Protein AF-A0A9W6SQE1-F1 (afdb_monomer)

Mean predicted aligned error: 13.71 Å

Radius of gyration: 33.37 Å; Cα contacts (8 Å, |Δi|>4): 246; chains: 1; bounding box: 66×47×124 Å

pLDDT: mean 80.68, std 23.48, range [29.72, 98.38]

Organism: NCBI:txid1785913

Structure (mmCIF, N/CA/C/O backbone):
data_AF-A0A9W6SQE1-F1
#
_entry.id   AF-A0A9W6SQE1-F1
#
loop_
_atom_site.group_PDB
_atom_site.id
_atom_site.type_symbol
_atom_site.label_atom_id
_atom_site.label_alt_id
_atom_site.label_comp_id
_atom_site.label_asym_id
_atom_site.label_entity_id
_atom_site.label_seq_id
_atom_site.pdbx_PDB_ins_code
_atom_site.Cartn_x
_atom_site.Car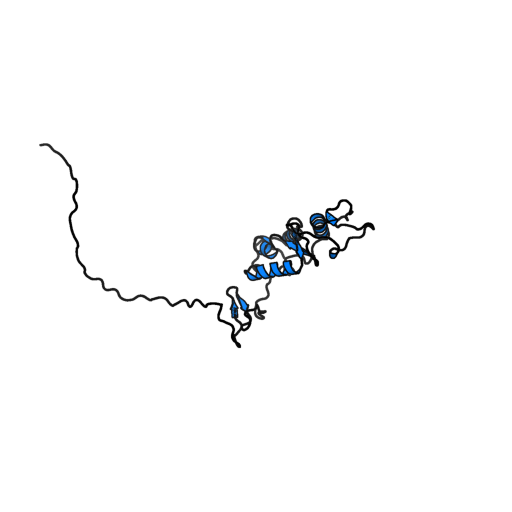tn_y
_atom_site.Cartn_z
_atom_site.occupancy
_atom_site.B_iso_or_equiv
_atom_site.auth_seq_id
_atom_site.auth_comp_id
_atom_site.auth_asym_id
_atom_site.auth_atom_id
_atom_site.pdbx_PDB_model_num
ATOM 1 N N . MET A 1 1 ? 32.848 -4.356 97.215 1.00 37.38 1 MET A N 1
ATOM 2 C CA . MET A 1 1 ? 33.484 -3.671 96.067 1.00 37.38 1 MET A CA 1
ATOM 3 C C . MET A 1 1 ? 33.827 -4.704 94.996 1.00 37.38 1 MET A C 1
ATOM 5 O O . MET A 1 1 ? 34.214 -5.796 95.372 1.00 37.38 1 MET A O 1
ATOM 9 N N . ALA A 1 2 ? 33.665 -4.319 93.720 1.00 40.84 2 ALA A N 1
ATOM 10 C CA . ALA A 1 2 ? 34.061 -4.984 92.458 1.00 40.84 2 ALA A CA 1
ATOM 11 C C . ALA A 1 2 ? 33.443 -6.375 92.143 1.00 40.84 2 ALA A C 1
ATOM 13 O O . ALA A 1 2 ? 33.730 -7.353 92.812 1.00 40.84 2 ALA A O 1
ATOM 14 N N . ARG A 1 3 ? 32.441 -6.488 91.247 1.00 36.75 3 ARG A N 1
ATOM 15 C CA . ARG A 1 3 ? 32.433 -6.408 89.753 1.00 36.75 3 ARG A CA 1
ATOM 16 C C . ARG A 1 3 ? 32.919 -7.715 89.083 1.00 36.75 3 ARG A C 1
ATOM 18 O O . ARG A 1 3 ? 34.079 -8.054 89.219 1.00 36.75 3 ARG A O 1
ATOM 25 N N . VAL A 1 4 ? 32.045 -8.443 88.353 1.00 37.16 4 VAL A N 1
ATOM 26 C CA . VAL A 1 4 ? 31.878 -8.442 86.856 1.00 37.16 4 VAL A CA 1
ATOM 27 C C . VAL A 1 4 ? 32.453 -9.763 86.291 1.00 37.16 4 VAL A C 1
ATOM 29 O O . VAL A 1 4 ? 33.463 -10.201 86.803 1.00 37.16 4 VAL A O 1
ATOM 32 N N . ARG A 1 5 ? 31.960 -10.480 85.265 1.00 39.72 5 ARG A N 1
ATOM 33 C CA . ARG A 1 5 ? 30.796 -10.466 84.349 1.00 39.72 5 ARG A CA 1
ATOM 34 C C . ARG A 1 5 ? 30.762 -11.829 83.607 1.00 39.72 5 ARG A C 1
ATOM 36 O O . ARG A 1 5 ? 31.813 -12.385 83.336 1.00 39.72 5 ARG A O 1
ATOM 43 N N . LYS A 1 6 ? 29.554 -12.197 83.149 1.00 37.91 6 LYS A N 1
ATOM 44 C CA . LYS A 1 6 ? 29.149 -12.813 81.854 1.00 37.91 6 LYS A CA 1
ATOM 45 C C . LYS A 1 6 ? 29.831 -14.082 81.304 1.00 37.91 6 LYS A C 1
ATOM 47 O O . LYS A 1 6 ? 31.002 -14.079 80.958 1.00 37.91 6 LYS A O 1
ATOM 52 N N . GLY A 1 7 ? 28.965 -15.025 80.914 1.00 34.41 7 GLY A N 1
ATOM 53 C CA . GLY A 1 7 ? 29.178 -15.936 79.784 1.00 34.41 7 GLY A CA 1
ATOM 54 C C . GLY A 1 7 ? 28.070 -16.988 79.652 1.00 34.41 7 GLY A C 1
ATOM 55 O O . GLY A 1 7 ? 28.159 -18.044 80.258 1.00 34.41 7 GLY A O 1
ATOM 56 N N . THR A 1 8 ? 27.018 -16.707 78.879 1.00 34.22 8 THR A N 1
ATOM 57 C CA . THR A 1 8 ? 25.938 -17.647 78.520 1.00 34.22 8 THR A CA 1
ATOM 58 C C . THR A 1 8 ? 26.263 -18.406 77.229 1.00 34.22 8 THR A C 1
ATOM 60 O O . THR A 1 8 ? 26.638 -17.784 76.237 1.00 34.22 8 THR A O 1
ATOM 63 N N . LYS A 1 9 ? 26.012 -19.724 77.189 1.00 36.50 9 LYS A N 1
ATOM 64 C CA . LYS A 1 9 ? 25.685 -20.476 75.962 1.00 36.50 9 LYS A CA 1
ATOM 65 C C . LYS A 1 9 ? 24.722 -21.630 76.259 1.00 36.50 9 LYS A C 1
ATOM 67 O O . LYS A 1 9 ? 24.688 -22.175 77.353 1.00 36.50 9 LYS A O 1
ATOM 72 N N . ALA A 1 10 ? 23.905 -21.896 75.247 1.00 34.19 10 ALA A N 1
ATOM 73 C CA . ALA A 1 10 ? 22.653 -22.636 75.247 1.00 34.19 10 ALA A CA 1
ATOM 74 C C . ALA A 1 10 ? 22.790 -24.165 75.294 1.00 34.19 10 ALA A C 1
ATOM 76 O O . ALA A 1 10 ? 23.732 -24.719 74.738 1.00 34.19 10 ALA A O 1
ATOM 77 N N . ALA A 1 11 ? 21.731 -24.831 75.761 1.00 35.75 11 ALA A N 1
ATOM 78 C CA . ALA A 1 11 ? 21.223 -26.049 75.135 1.00 35.75 11 ALA A CA 1
ATOM 79 C C . ALA A 1 11 ? 19.708 -26.167 75.367 1.00 35.75 11 ALA A C 1
ATOM 81 O O . ALA A 1 11 ? 19.171 -25.716 76.374 1.00 35.75 11 ALA A O 1
ATOM 82 N N . LYS A 1 12 ? 19.036 -26.688 74.343 1.00 33.59 12 LYS A N 1
ATOM 83 C CA . LYS A 1 12 ? 17.610 -26.572 74.030 1.00 33.59 12 LYS A CA 1
ATOM 84 C C . LYS A 1 12 ? 16.724 -27.337 75.014 1.00 33.59 12 LYS A C 1
ATOM 86 O O . LYS A 1 12 ? 16.924 -28.528 75.227 1.00 33.59 12 LYS A O 1
ATOM 91 N N . GLY A 1 13 ? 15.701 -26.656 75.523 1.00 30.45 13 GLY A N 1
ATOM 92 C CA . GLY A 1 13 ? 14.642 -27.232 76.338 1.00 30.45 13 GLY A CA 1
ATOM 93 C C . GLY A 1 13 ? 13.279 -27.117 75.657 1.00 30.45 13 GLY A C 1
ATOM 94 O O . GLY A 1 13 ? 12.882 -26.026 75.271 1.00 30.45 13 GLY A O 1
ATOM 95 N N . VAL A 1 14 ? 12.627 -28.277 75.553 1.00 32.69 14 VAL A N 1
ATOM 96 C CA . VAL A 1 14 ? 11.226 -28.579 75.899 1.00 32.69 14 VAL A CA 1
ATOM 97 C C . VAL A 1 14 ? 10.087 -27.801 75.209 1.00 32.69 14 VAL A C 1
ATOM 99 O O . VAL A 1 14 ? 10.093 -26.587 75.058 1.00 32.69 14 VAL A O 1
ATOM 102 N N . VAL A 1 15 ? 9.027 -28.567 74.936 1.00 38.00 15 VAL A N 1
ATOM 103 C CA . VAL A 1 15 ? 7.603 -28.280 75.206 1.00 38.00 15 VAL A CA 1
ATOM 104 C C . VAL A 1 15 ? 6.737 -28.478 73.958 1.00 38.00 15 VAL A C 1
ATOM 106 O O . VAL A 1 15 ? 6.457 -27.556 73.199 1.00 38.00 15 VAL A O 1
ATOM 109 N N . ALA A 1 16 ? 6.213 -29.699 73.819 1.00 34.91 16 ALA A N 1
ATOM 110 C CA . ALA A 1 16 ? 4.909 -29.906 73.209 1.00 34.91 16 ALA A CA 1
ATOM 111 C C . ALA A 1 16 ? 3.848 -29.405 74.204 1.00 34.91 16 ALA A C 1
ATOM 113 O O . ALA A 1 16 ? 3.750 -29.917 75.321 1.00 34.91 16 ALA A O 1
ATOM 114 N N . LYS A 1 17 ? 3.075 -28.385 73.822 1.00 34.94 17 LYS A N 1
ATOM 115 C CA . LYS A 1 17 ? 1.904 -27.923 74.574 1.00 34.94 17 LYS A CA 1
ATOM 116 C C . LYS A 1 17 ? 0.696 -27.796 73.649 1.00 34.94 17 LYS A C 1
ATOM 118 O O . LYS A 1 17 ? 0.708 -27.022 72.703 1.00 34.94 17 LYS A O 1
ATOM 123 N N . VAL A 1 18 ? -0.344 -28.517 74.063 1.00 35.66 18 VAL A N 1
ATOM 124 C CA . VAL A 1 18 ? -1.716 -28.027 74.260 1.00 35.66 18 VAL A CA 1
ATOM 125 C C . VAL A 1 18 ? -2.499 -27.653 73.003 1.00 35.66 18 VAL A C 1
ATOM 127 O O . VAL A 1 18 ? -2.405 -26.562 72.455 1.00 35.66 18 VAL A O 1
ATOM 130 N N . ALA A 1 19 ? -3.413 -28.559 72.661 1.00 34.94 19 ALA A N 1
ATOM 131 C CA . ALA A 1 19 ? -4.655 -28.235 71.985 1.00 34.94 19 ALA A CA 1
ATOM 132 C C . ALA A 1 19 ? -5.621 -27.534 72.958 1.00 34.94 19 ALA A C 1
ATOM 134 O O . ALA A 1 19 ? -5.912 -28.083 74.023 1.00 34.94 19 ALA A O 1
ATOM 135 N N . LYS A 1 20 ? -6.174 -26.378 72.563 1.00 32.34 20 LYS A N 1
ATOM 136 C CA . LYS A 1 20 ? -7.605 -26.069 72.743 1.00 32.34 20 LYS A CA 1
ATOM 137 C C . LYS A 1 20 ? -8.055 -24.791 72.023 1.00 32.34 20 LYS A C 1
ATOM 139 O O . LYS A 1 20 ? -7.472 -23.728 72.184 1.00 32.34 20 LYS A O 1
ATOM 144 N N . SER A 1 21 ? -9.218 -24.951 71.391 1.00 30.75 21 SER A N 1
ATOM 145 C CA . SER A 1 21 ? -10.301 -23.984 71.159 1.00 30.75 21 SER A CA 1
ATOM 146 C C . SER A 1 21 ? -10.132 -22.879 70.113 1.00 30.75 21 SER A C 1
ATOM 148 O O . SER A 1 21 ? -9.169 -22.126 70.109 1.00 30.75 21 SER A O 1
ATOM 150 N N . GLY A 1 22 ? -11.169 -22.749 69.282 1.00 30.61 22 GLY A N 1
ATOM 151 C CA . GLY A 1 22 ? -11.401 -21.607 68.405 1.00 30.61 22 GLY A CA 1
ATOM 152 C C . GLY A 1 22 ? -12.617 -21.838 67.512 1.00 30.61 22 GLY A C 1
ATOM 153 O O . GLY A 1 22 ? -12.488 -22.378 66.420 1.00 30.61 22 GLY A O 1
ATOM 154 N N . MET A 1 23 ? -13.801 -21.471 68.007 1.00 37.69 23 MET A N 1
ATOM 155 C CA . MET A 1 23 ? -15.052 -21.379 67.243 1.00 37.69 23 MET A CA 1
ATOM 156 C C . MET A 1 23 ? -14.876 -20.468 66.015 1.00 37.69 23 MET A C 1
ATOM 158 O O . MET A 1 23 ? -14.256 -19.413 66.118 1.00 37.69 23 MET A O 1
ATOM 162 N N . GLY A 1 24 ? -15.480 -20.830 64.879 1.00 30.30 24 GLY A N 1
ATOM 163 C CA . GLY A 1 24 ? -15.550 -19.975 63.691 1.00 30.30 24 GLY A CA 1
ATOM 164 C C . GLY A 1 24 ? -16.659 -20.413 62.731 1.00 30.30 24 GLY A C 1
ATOM 165 O O . GLY A 1 24 ? -16.571 -21.471 62.116 1.00 30.30 24 GLY A O 1
ATOM 166 N N . ASN A 1 25 ? -17.707 -19.593 62.635 1.00 29.72 25 ASN A N 1
ATOM 167 C CA . ASN A 1 25 ? -18.826 -19.697 61.689 1.00 29.72 25 ASN A CA 1
ATOM 168 C C . ASN A 1 25 ? -18.457 -18.988 60.342 1.00 29.72 25 ASN A C 1
ATOM 170 O O . ASN A 1 25 ? -17.319 -18.547 60.186 1.00 29.72 25 ASN A O 1
ATOM 174 N N . PRO A 1 26 ? -19.341 -18.873 59.331 1.00 46.44 26 PRO A N 1
ATOM 175 C CA . PRO A 1 26 ? -19.255 -19.540 58.031 1.00 46.44 26 PRO A CA 1
ATOM 176 C C . PRO A 1 26 ? -18.828 -18.614 56.866 1.00 46.44 26 PRO A C 1
ATOM 178 O O . PRO A 1 26 ? -19.224 -17.452 56.800 1.00 46.44 26 PRO A O 1
ATOM 181 N N . ALA A 1 27 ? -18.106 -19.133 55.862 1.00 33.78 27 ALA A N 1
ATOM 182 C CA . ALA A 1 27 ? -17.797 -18.373 54.642 1.00 33.78 27 ALA A CA 1
ATOM 183 C C . ALA A 1 27 ? -17.882 -19.210 53.349 1.00 33.78 27 ALA A C 1
ATOM 185 O O . ALA A 1 27 ? -17.039 -20.055 53.055 1.00 33.78 27 ALA A O 1
ATOM 186 N N . LYS A 1 28 ? -18.935 -18.916 52.573 1.00 40.91 28 LYS A N 1
ATOM 187 C CA . LYS A 1 28 ? -19.033 -18.877 51.099 1.00 40.91 28 LYS A CA 1
ATOM 188 C C . LYS A 1 28 ? -17.951 -19.641 50.308 1.00 40.91 28 LYS A C 1
ATOM 190 O O . LYS A 1 28 ? -16.913 -19.078 49.965 1.00 40.91 28 LYS A O 1
ATOM 195 N N . LYS A 1 29 ? -18.263 -20.856 49.835 1.00 38.53 29 LYS A N 1
ATOM 196 C CA . LYS A 1 29 ? -17.560 -21.460 48.685 1.00 38.53 29 LYS A CA 1
ATOM 197 C C . LYS A 1 29 ? -18.270 -21.126 47.371 1.00 38.53 29 LYS A C 1
ATOM 199 O O . LYS A 1 29 ? -19.186 -21.811 46.938 1.00 38.53 29 LYS A O 1
ATOM 204 N N . VAL A 1 30 ? -17.817 -20.011 46.798 1.00 37.94 30 VAL A N 1
ATOM 205 C CA . VAL A 1 30 ? -17.419 -19.811 45.393 1.00 37.94 30 VAL A CA 1
ATOM 206 C C . VAL A 1 30 ? -18.175 -20.646 44.350 1.00 37.94 30 VAL A C 1
ATOM 208 O O . VAL A 1 30 ? -17.946 -21.845 44.192 1.00 37.94 30 VAL A O 1
ATOM 211 N N . GLY A 1 31 ? -19.010 -19.958 43.567 1.00 36.03 31 GLY A N 1
ATOM 212 C CA . GLY A 1 31 ? -19.676 -20.505 42.391 1.00 36.03 31 GLY A CA 1
ATOM 213 C C . GLY A 1 31 ? -18.690 -21.156 41.419 1.00 36.03 31 GLY A C 1
ATOM 214 O O . GLY A 1 31 ? -17.698 -20.553 41.001 1.00 36.03 31 GLY A O 1
ATOM 215 N N . LYS A 1 32 ? -18.988 -22.401 41.036 1.00 34.81 32 LYS A N 1
ATOM 216 C CA . LYS A 1 32 ? -18.325 -23.095 39.931 1.00 34.81 32 LYS A CA 1
ATOM 217 C C . LYS A 1 32 ? -18.478 -22.245 38.666 1.00 34.81 32 LYS A C 1
ATOM 219 O O . LYS A 1 32 ? -19.555 -22.195 38.078 1.00 34.81 32 LYS A O 1
ATOM 224 N N . ARG A 1 33 ? -17.396 -21.607 38.206 1.00 40.12 33 ARG A N 1
ATOM 225 C CA . ARG A 1 33 ? -17.304 -21.145 36.815 1.00 40.12 33 ARG A CA 1
ATOM 226 C C . ARG A 1 33 ? -17.369 -22.380 35.925 1.00 40.12 33 ARG A C 1
ATOM 228 O O . ARG A 1 33 ? -16.394 -23.120 35.811 1.00 40.12 33 ARG A O 1
ATOM 235 N N . VAL A 1 34 ? -18.524 -22.602 35.308 1.00 39.47 34 VAL A N 1
ATOM 236 C CA . VAL A 1 34 ? -18.678 -23.559 34.216 1.00 39.47 34 VAL A CA 1
ATOM 237 C C . VAL A 1 34 ? -17.764 -23.087 33.086 1.00 39.47 34 VAL A C 1
ATOM 239 O O . VAL A 1 34 ? -18.046 -22.103 32.407 1.00 39.47 34 VAL A O 1
ATOM 242 N N . ARG A 1 35 ? -16.621 -23.758 32.906 1.00 39.19 35 ARG A N 1
ATOM 243 C CA . ARG A 1 35 ? -15.821 -23.624 31.686 1.00 39.19 35 ARG A CA 1
ATOM 244 C C . ARG A 1 35 ? -16.622 -24.276 30.564 1.00 39.19 35 ARG A C 1
ATOM 246 O O . ARG A 1 35 ? -16.610 -25.495 30.422 1.00 39.19 35 ARG A O 1
ATOM 253 N N . LEU A 1 36 ? -17.351 -23.464 29.801 1.00 41.44 36 LEU A N 1
ATOM 254 C CA . LEU A 1 36 ? -17.999 -23.918 28.576 1.00 41.44 36 LEU A CA 1
ATOM 255 C C . LEU A 1 36 ? -16.910 -24.374 27.604 1.00 41.44 36 LEU A C 1
ATOM 257 O O . LEU A 1 36 ? -16.056 -23.596 27.18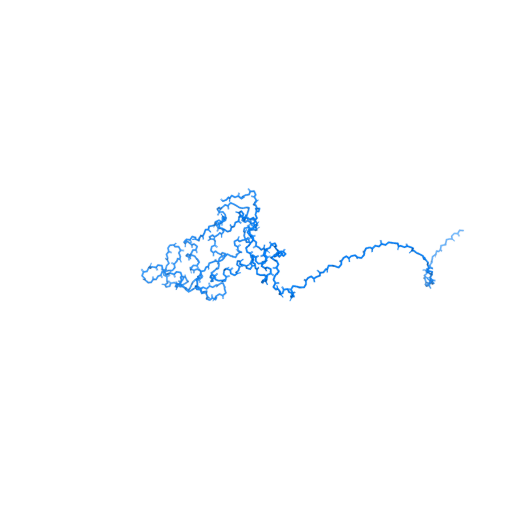6 1.00 41.44 36 LEU A O 1
ATOM 261 N N . ASN A 1 37 ? -16.921 -25.668 27.308 1.00 37.25 37 ASN A N 1
ATOM 262 C CA 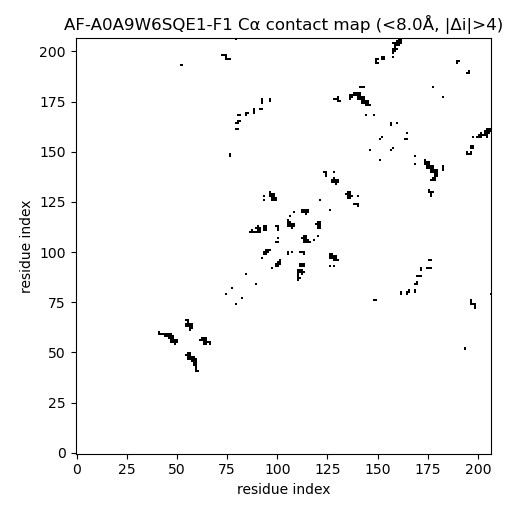. ASN A 1 37 ? -15.977 -26.317 26.418 1.00 37.25 37 ASN A CA 1
ATOM 263 C C . ASN A 1 37 ? -16.480 -26.113 24.970 1.00 37.25 37 ASN A C 1
ATOM 265 O O . ASN A 1 37 ? -17.525 -26.668 24.622 1.00 37.25 37 ASN A O 1
ATOM 269 N N . PRO A 1 38 ? -15.800 -25.341 24.102 1.00 45.97 38 PRO A N 1
ATOM 270 C CA . PRO A 1 38 ? -16.353 -24.923 22.806 1.00 45.97 38 PRO A CA 1
ATOM 271 C C . PRO A 1 38 ? -16.439 -26.039 21.746 1.00 45.97 38 PRO A C 1
ATOM 273 O O . PRO A 1 38 ? -16.862 -25.782 20.624 1.00 45.97 38 PRO A O 1
ATOM 276 N N . LYS A 1 39 ? -16.063 -27.285 22.069 1.00 42.41 39 LYS A N 1
ATOM 277 C CA . LYS A 1 39 ? -16.016 -28.408 21.112 1.00 42.41 39 LYS A CA 1
ATOM 278 C C . LYS A 1 39 ? -17.275 -29.291 21.049 1.00 42.41 39 LYS A C 1
ATOM 280 O O . LYS A 1 39 ? -17.286 -30.238 20.275 1.00 42.41 39 LYS A O 1
ATOM 285 N N . LYS A 1 40 ? -18.341 -29.011 21.811 1.00 41.00 40 LYS A N 1
ATOM 286 C CA . LYS A 1 40 ? -19.588 -29.814 21.798 1.00 41.00 40 LYS A CA 1
ATOM 287 C C . LYS A 1 40 ? -20.842 -28.970 21.561 1.00 41.00 40 LYS A C 1
ATOM 289 O O . LYS A 1 40 ? -21.773 -28.996 22.360 1.00 41.00 40 LYS A O 1
ATOM 294 N N . MET A 1 41 ? -20.871 -28.178 20.489 1.00 44.91 41 MET A N 1
ATOM 295 C CA . MET A 1 41 ? -22.027 -27.318 20.212 1.00 44.91 41 MET A CA 1
ATOM 296 C C . MET A 1 41 ? -22.641 -27.413 18.806 1.00 44.91 41 MET A C 1
ATOM 298 O O . MET A 1 41 ? -23.370 -26.501 18.439 1.00 44.91 41 MET A O 1
ATOM 302 N N . SER A 1 42 ? -22.508 -28.522 18.079 1.00 40.88 42 SER A N 1
ATOM 303 C CA . SER A 1 42 ? -23.318 -28.769 16.872 1.00 40.88 42 SER A CA 1
ATOM 304 C C . SER A 1 42 ? -24.651 -29.449 17.223 1.00 40.88 42 SER A C 1
ATOM 306 O O . SER A 1 42 ? -24.657 -30.590 17.678 1.00 40.88 42 SER A O 1
ATOM 308 N N . GLY A 1 43 ? -25.767 -28.743 17.028 1.00 45.41 43 GLY A N 1
ATOM 309 C CA . GLY A 1 43 ? -27.135 -29.270 17.105 1.00 45.41 43 GLY A CA 1
ATOM 310 C C . GLY A 1 43 ? -28.112 -28.288 16.435 1.00 45.41 43 GLY A C 1
ATOM 311 O O . GLY A 1 43 ? -27.863 -27.081 16.513 1.00 45.41 43 GLY A O 1
ATOM 312 N N . PRO A 1 44 ? -29.169 -28.761 15.748 1.00 47.12 44 PRO A N 1
ATOM 313 C CA . PRO A 1 44 ? -30.123 -27.894 15.055 1.00 47.12 44 PRO A CA 1
ATOM 314 C C . PRO A 1 44 ? -30.893 -27.001 16.046 1.00 47.12 44 PRO A C 1
ATOM 316 O O . PRO A 1 44 ? -31.265 -27.450 17.126 1.00 47.12 44 PRO A O 1
ATOM 319 N N . GLY A 1 45 ? -31.115 -25.730 15.682 1.00 62.72 45 GLY A N 1
ATOM 320 C CA . GLY A 1 45 ? -31.983 -24.804 16.434 1.00 62.72 45 GLY A CA 1
ATOM 321 C C . GLY A 1 45 ? -31.310 -23.865 17.446 1.00 62.72 45 GLY A C 1
ATOM 322 O O . GLY A 1 45 ? -31.993 -23.294 18.291 1.00 62.72 45 GLY A O 1
ATOM 323 N N . LYS A 1 46 ? -29.987 -23.672 17.398 1.00 71.69 46 LYS A N 1
ATOM 324 C CA . LYS A 1 46 ? -29.321 -22.719 18.301 1.00 71.69 46 LYS A CA 1
ATOM 325 C C . LYS A 1 46 ? -29.536 -21.266 17.865 1.00 71.69 46 LYS A C 1
ATOM 327 O O . LYS A 1 46 ? -29.356 -20.982 16.681 1.00 71.69 46 LYS A O 1
ATOM 332 N N . PRO A 1 47 ? -29.876 -20.356 18.798 1.00 84.44 47 PRO A N 1
ATOM 333 C CA . PRO A 1 47 ? -29.993 -18.938 18.494 1.00 84.44 47 PRO A CA 1
ATOM 334 C C . PRO A 1 47 ? -28.618 -18.340 18.199 1.00 84.44 47 PRO A C 1
ATOM 336 O O . PRO A 1 47 ? -27.593 -18.803 18.713 1.00 84.44 47 PRO A O 1
ATOM 339 N N . ASP A 1 48 ? -28.610 -17.290 17.385 1.00 87.69 48 ASP A N 1
ATOM 340 C CA . ASP A 1 48 ? -27.412 -16.492 17.161 1.00 87.69 48 ASP A CA 1
ATOM 341 C C . ASP A 1 48 ? -26.883 -15.938 18.490 1.00 87.69 48 ASP A C 1
ATOM 343 O O . ASP A 1 48 ? -27.645 -15.603 19.399 1.00 87.69 48 ASP A O 1
ATOM 347 N N . PHE A 1 49 ? -25.563 -15.823 18.615 1.00 85.38 49 PHE A N 1
ATOM 348 C CA . PHE A 1 49 ? -24.926 -15.363 19.849 1.00 85.38 49 PHE A CA 1
ATOM 349 C C . PHE A 1 49 ? -23.798 -14.376 19.564 1.00 85.38 49 PHE A C 1
ATOM 351 O O . PHE A 1 49 ? -23.176 -14.415 18.505 1.00 85.38 49 PHE A O 1
ATOM 358 N N . LYS A 1 50 ? -23.495 -13.486 20.515 1.00 84.94 50 LYS A N 1
ATOM 359 C CA . LYS A 1 50 ? -22.304 -12.630 20.428 1.00 84.94 50 LYS A CA 1
ATOM 360 C C . LYS A 1 50 ? -21.096 -13.377 20.987 1.00 84.94 50 LYS A C 1
ATOM 362 O O . LYS A 1 50 ? -21.151 -13.906 22.095 1.00 84.94 50 LYS A O 1
ATOM 367 N N . ASP A 1 51 ? -20.011 -13.445 20.218 1.00 80.81 51 ASP A N 1
ATOM 368 C CA . ASP A 1 51 ? -18.751 -13.995 20.722 1.00 80.81 51 ASP A CA 1
ATOM 369 C C . ASP A 1 51 ? -18.088 -13.047 21.739 1.00 80.81 51 ASP A C 1
ATOM 371 O O . ASP A 1 51 ? -18.538 -11.922 21.955 1.00 80.81 51 ASP A O 1
ATOM 375 N N . SER A 1 52 ? -16.990 -13.477 22.367 1.00 74.19 52 SER A N 1
ATOM 376 C CA . SER A 1 52 ? -16.244 -12.659 23.340 1.00 74.19 52 SER A CA 1
ATOM 377 C C . SER A 1 52 ? -15.684 -11.347 22.773 1.00 74.19 52 SER A C 1
ATOM 379 O O . SER A 1 52 ? -15.180 -10.522 23.528 1.00 74.19 52 SER A O 1
ATOM 381 N N . ARG A 1 53 ? -15.764 -11.148 21.451 1.00 69.50 53 ARG A N 1
ATOM 382 C CA . ARG A 1 53 ? -15.388 -9.918 20.746 1.00 69.50 53 ARG A CA 1
ATOM 383 C C . ARG A 1 53 ? -16.618 -9.122 20.284 1.00 69.50 53 ARG A C 1
ATOM 385 O O . ARG A 1 53 ? -16.492 -8.239 19.442 1.00 69.50 53 ARG A O 1
ATOM 392 N N . GLY A 1 54 ? -17.809 -9.458 20.785 1.00 75.25 54 GLY A N 1
ATOM 393 C CA . GLY A 1 54 ? -19.068 -8.780 20.480 1.00 75.25 54 GLY A CA 1
ATOM 394 C C . GLY A 1 54 ? -19.618 -9.036 19.074 1.00 75.25 54 GLY A C 1
ATOM 395 O O . GLY A 1 54 ? -20.571 -8.367 18.678 1.00 75.25 54 GLY A O 1
ATOM 396 N N . ARG A 1 55 ? -19.046 -9.971 18.300 1.00 80.12 55 ARG A N 1
ATOM 397 C CA . ARG A 1 55 ? -19.497 -10.258 16.927 1.00 80.12 55 ARG A CA 1
ATOM 398 C C . ARG A 1 55 ? -20.647 -11.244 16.942 1.00 80.12 55 ARG A C 1
ATOM 400 O O . ARG A 1 55 ? -20.546 -12.270 17.614 1.00 80.12 55 ARG A O 1
ATOM 407 N N . LEU A 1 56 ? -21.683 -10.968 16.155 1.00 85.31 56 LEU A N 1
ATOM 408 C CA . LEU A 1 56 ? -22.788 -11.897 15.975 1.00 85.31 56 LEU A CA 1
ATOM 409 C C . LEU A 1 56 ? -22.302 -13.152 15.246 1.00 85.31 56 LEU A C 1
ATOM 411 O O . LEU A 1 56 ? -21.612 -13.089 14.225 1.00 85.31 56 LEU A O 1
ATOM 415 N N . ARG A 1 57 ? -22.636 -14.299 15.819 1.00 87.31 57 ARG A N 1
ATOM 416 C CA . ARG A 1 57 ? -22.356 -15.628 15.307 1.00 87.31 57 ARG A CA 1
ATOM 417 C C . ARG A 1 57 ? -23.670 -16.291 14.977 1.00 87.31 57 ARG A C 1
ATOM 419 O O . ARG A 1 57 ? -24.576 -16.283 15.803 1.00 87.31 57 ARG A O 1
ATOM 426 N N . ASP A 1 58 ? -23.728 -16.870 13.790 1.00 87.06 58 ASP A N 1
ATOM 427 C CA . ASP A 1 58 ? -24.797 -17.769 13.400 1.00 87.06 58 ASP A CA 1
ATOM 428 C C . ASP A 1 58 ? -24.854 -18.935 14.395 1.00 87.06 58 ASP A C 1
ATOM 430 O O . ASP A 1 58 ? -23.844 -19.608 14.633 1.00 87.06 58 ASP A O 1
ATOM 434 N N . GLY A 1 59 ? -26.011 -19.141 15.020 1.00 85.38 59 GLY A N 1
ATOM 435 C CA . GLY A 1 59 ? -26.151 -20.109 16.107 1.00 85.38 59 GLY A CA 1
ATOM 436 C C . GLY A 1 59 ? -25.912 -21.556 15.673 1.00 85.38 59 GLY A C 1
ATOM 437 O O . GLY A 1 59 ? -25.451 -22.373 16.473 1.00 85.38 59 GLY A O 1
ATOM 438 N N . GLN A 1 60 ? -26.156 -21.873 14.400 1.00 85.19 60 GLN A N 1
ATOM 439 C CA . GLN A 1 60 ? -26.047 -23.226 13.856 1.00 85.19 60 GLN A CA 1
ATOM 440 C C . GLN A 1 60 ? -24.622 -23.557 13.405 1.00 85.19 60 GLN A C 1
ATOM 442 O O . GLN A 1 60 ? -24.110 -24.644 13.672 1.00 85.19 60 GLN A O 1
ATOM 447 N N . THR A 1 61 ? -23.969 -22.617 12.726 1.00 84.19 61 THR A N 1
ATOM 448 C CA . THR A 1 61 ? -22.667 -22.821 12.077 1.00 84.19 61 THR A CA 1
ATOM 449 C C . THR A 1 61 ? -21.501 -22.220 12.857 1.00 84.19 61 THR A C 1
ATOM 451 O O . THR A 1 61 ? -20.344 -22.516 12.560 1.00 84.19 61 THR A O 1
ATOM 454 N N . GLY A 1 62 ? -21.767 -21.331 13.820 1.00 81.31 62 GLY A N 1
ATOM 455 C CA . GLY A 1 62 ? -20.742 -20.544 14.510 1.00 81.31 62 GLY A CA 1
ATOM 456 C C . GLY A 1 62 ? -19.989 -19.572 13.588 1.00 81.31 62 GLY A C 1
ATOM 457 O O . GLY A 1 62 ? -18.976 -18.983 13.990 1.00 81.31 62 GLY A O 1
ATOM 458 N N . LYS A 1 63 ? -20.442 -19.394 12.340 1.00 82.62 63 LYS A N 1
ATOM 459 C CA . LYS A 1 63 ? -19.866 -18.429 11.397 1.00 82.62 63 LYS A CA 1
ATOM 460 C C . LYS A 1 63 ? -20.226 -17.013 11.823 1.00 82.62 63 LYS A C 1
ATOM 462 O O . LYS A 1 63 ? -21.221 -16.794 12.503 1.00 82.62 63 LYS A O 1
ATOM 467 N N . ILE A 1 64 ? -19.391 -16.044 11.459 1.00 82.88 64 ILE A N 1
ATOM 468 C CA . ILE A 1 64 ? -19.727 -14.633 11.681 1.00 82.88 64 ILE A CA 1
ATOM 469 C C . ILE A 1 64 ? -20.954 -14.305 10.831 1.00 82.88 64 ILE A C 1
ATOM 471 O O . ILE A 1 64 ? -20.976 -14.615 9.642 1.00 82.88 64 ILE A O 1
ATOM 475 N N . LYS A 1 65 ? -21.946 -13.673 11.452 1.00 82.75 65 LYS A N 1
ATOM 476 C CA . LYS A 1 65 ? -23.167 -13.192 10.813 1.00 82.75 65 LYS A CA 1
ATOM 477 C C . LYS A 1 65 ? -23.193 -11.668 10.858 1.00 82.75 65 LYS A C 1
ATOM 479 O O . LYS A 1 65 ? -22.667 -11.053 11.788 1.00 82.75 65 LYS A O 1
ATOM 484 N N . HIS A 1 66 ? -23.791 -11.058 9.840 1.00 79.81 66 HIS A N 1
ATOM 485 C CA . HIS A 1 66 ? -24.071 -9.628 9.852 1.00 79.81 66 HIS A CA 1
ATOM 486 C C . HIS A 1 66 ? -25.065 -9.313 10.979 1.00 79.81 66 HIS A C 1
ATOM 488 O O . HIS A 1 66 ? -26.148 -9.890 11.016 1.00 79.81 66 HIS A O 1
ATOM 494 N N . ASP A 1 67 ? -24.695 -8.409 11.888 1.00 78.88 67 ASP A N 1
ATOM 495 C CA . ASP A 1 67 ? -25.581 -7.905 12.942 1.00 78.88 67 ASP A CA 1
ATOM 496 C C . ASP A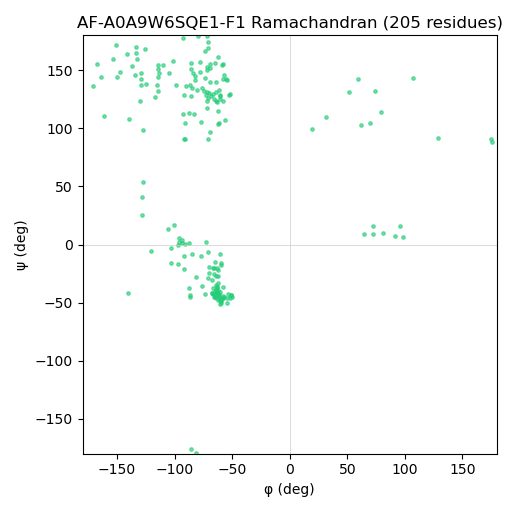 1 67 ? -26.307 -6.653 12.419 1.00 78.88 67 ASP A C 1
ATOM 498 O O . ASP A 1 67 ? -25.669 -5.601 12.321 1.00 78.88 67 ASP A O 1
ATOM 502 N N . PRO A 1 68 ? -27.605 -6.732 12.058 1.00 75.88 68 PRO A N 1
ATOM 503 C CA . PRO A 1 68 ? -28.350 -5.585 11.537 1.00 75.88 68 PRO A CA 1
ATOM 504 C C . PRO A 1 68 ? -28.529 -4.463 12.568 1.00 75.88 68 PRO A C 1
ATOM 506 O O . PRO A 1 68 ? -28.744 -3.320 12.179 1.00 75.88 68 PRO A O 1
ATOM 509 N N . ASN A 1 69 ? -28.387 -4.768 13.862 1.00 78.38 69 ASN A N 1
ATOM 510 C CA . ASN A 1 69 ? -28.521 -3.804 14.953 1.00 78.38 69 ASN A CA 1
ATOM 511 C C . ASN A 1 69 ? -27.168 -3.241 15.406 1.00 78.38 69 ASN A C 1
ATOM 513 O O . ASN A 1 69 ? -27.104 -2.461 16.358 1.00 78.38 69 ASN A O 1
ATOM 517 N N . ARG A 1 70 ? -26.062 -3.640 14.765 1.00 72.69 70 ARG A N 1
ATOM 518 C CA . ARG A 1 70 ? -24.749 -3.086 15.086 1.00 72.69 70 ARG A CA 1
ATOM 519 C C . ARG A 1 70 ? -24.714 -1.618 14.653 1.00 72.69 70 ARG A C 1
ATOM 521 O O . ARG A 1 70 ? -24.971 -1.340 13.480 1.00 72.69 70 ARG A O 1
ATOM 528 N N . PRO A 1 71 ? -24.330 -0.688 15.548 1.00 74.31 71 PRO A N 1
ATOM 529 C CA . PRO A 1 71 ? -24.104 0.695 15.160 1.00 74.31 71 PRO A CA 1
ATOM 530 C C . PRO A 1 71 ? -23.150 0.754 13.969 1.00 74.31 71 PRO A C 1
ATOM 532 O O . PRO A 1 71 ? -22.086 0.121 13.988 1.00 74.31 71 PRO A O 1
ATOM 535 N N . LYS A 1 72 ? -23.540 1.489 12.922 1.00 78.25 72 LYS A N 1
ATOM 536 C CA . LYS A 1 72 ? -22.662 1.707 11.773 1.00 78.25 72 LYS A CA 1
ATOM 537 C C . LYS A 1 72 ? -21.404 2.426 12.273 1.00 78.25 72 LYS A C 1
ATOM 539 O O . LYS A 1 72 ? -21.537 3.435 12.966 1.00 78.25 72 LYS A O 1
ATOM 544 N N . PRO A 1 73 ? -20.198 1.914 11.977 1.00 85.19 73 PRO A N 1
ATOM 545 C CA . PRO A 1 73 ? -18.977 2.598 12.373 1.00 85.19 73 PRO A CA 1
ATOM 546 C C . PRO A 1 73 ? -18.927 3.968 11.692 1.00 85.19 73 PRO A C 1
ATOM 548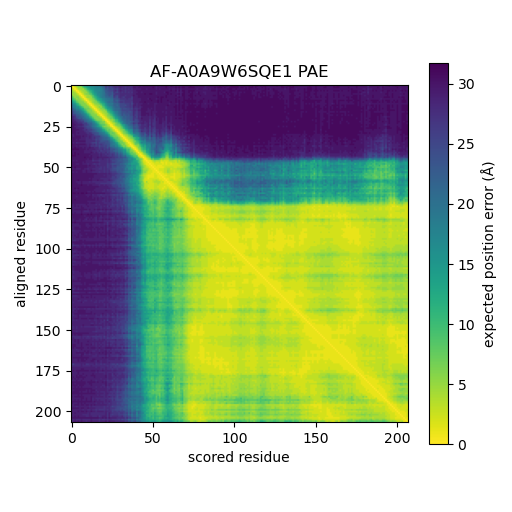 O O . PRO A 1 73 ? -19.172 4.068 10.490 1.00 85.19 73 PRO A O 1
ATOM 551 N N . ARG A 1 74 ? -18.614 5.010 12.468 1.00 90.00 74 ARG A N 1
ATOM 552 C CA . ARG A 1 74 ? -18.406 6.374 11.972 1.00 90.00 74 ARG A CA 1
ATOM 553 C C . ARG A 1 74 ? -17.146 6.448 11.115 1.00 90.00 74 ARG A C 1
ATOM 555 O O . ARG A 1 74 ? -17.167 7.080 10.068 1.00 90.00 74 ARG A O 1
ATOM 562 N N . TYR A 1 75 ? -16.082 5.774 11.550 1.00 94.19 75 TYR A N 1
ATOM 563 C CA . TYR A 1 75 ? -14.781 5.795 10.886 1.00 94.19 75 TYR A CA 1
ATOM 564 C C . TYR A 1 75 ? -14.405 4.424 10.334 1.00 94.19 75 TYR A C 1
ATOM 566 O O . TYR A 1 75 ? -14.578 3.387 10.987 1.00 94.19 75 TYR A O 1
ATOM 574 N N . SER A 1 76 ? -13.868 4.431 9.119 1.00 93.19 76 SER A N 1
ATOM 575 C CA . SER A 1 76 ? -13.437 3.257 8.367 1.00 93.19 76 SER A CA 1
ATOM 576 C C . SER A 1 76 ? -12.296 3.627 7.422 1.00 93.19 76 SER A C 1
ATOM 578 O O . SER A 1 76 ? -12.036 4.804 7.190 1.00 93.19 76 SER A O 1
ATOM 580 N N . ARG A 1 77 ? -11.665 2.640 6.771 1.00 92.69 77 ARG A N 1
ATOM 581 C CA . ARG A 1 77 ? -10.706 2.946 5.697 1.00 92.69 77 ARG A CA 1
ATOM 582 C C . ARG A 1 77 ? -11.327 3.882 4.660 1.00 92.69 77 ARG A C 1
ATOM 584 O O . ARG A 1 77 ? -10.675 4.826 4.243 1.00 92.69 77 ARG A O 1
ATOM 591 N N . ASN A 1 78 ? -12.559 3.598 4.238 1.00 91.88 78 ASN A N 1
ATOM 592 C CA . ASN A 1 78 ? -13.194 4.298 3.123 1.00 91.88 78 ASN A CA 1
ATOM 593 C C . ASN A 1 78 ? -13.563 5.750 3.450 1.00 91.88 78 ASN A C 1
ATOM 595 O O . ASN A 1 78 ? -13.684 6.540 2.525 1.00 91.88 78 ASN A O 1
ATOM 599 N N . SER A 1 79 ? -13.764 6.095 4.724 1.00 93.94 79 SER A N 1
ATOM 600 C CA . SER A 1 79 ? -14.039 7.478 5.130 1.00 93.94 79 SER A CA 1
ATOM 601 C C . SER A 1 79 ? -12.748 8.262 5.393 1.00 93.94 79 SER A C 1
ATOM 603 O O . SER A 1 79 ? -12.644 9.430 5.019 1.00 93.94 79 SER A O 1
ATOM 605 N N . GLU A 1 80 ? -11.738 7.602 5.970 1.00 96.06 80 GLU A N 1
ATOM 606 C CA . GLU A 1 80 ? -10.554 8.279 6.518 1.00 96.06 80 GLU A CA 1
ATOM 607 C C . GLU A 1 80 ? -9.346 8.326 5.580 1.00 96.06 80 GLU A C 1
ATOM 609 O O . GLU A 1 80 ? -8.424 9.108 5.820 1.00 96.06 80 GLU A O 1
ATOM 614 N N . TYR A 1 81 ? -9.336 7.496 4.533 1.00 96.38 81 TYR A N 1
ATOM 615 C CA . TYR A 1 81 ? -8.217 7.343 3.603 1.00 96.38 81 TYR A CA 1
ATOM 616 C C . TYR A 1 81 ? -8.680 7.388 2.139 1.00 96.38 81 TYR A C 1
ATOM 618 O O . TYR A 1 81 ? -9.854 7.143 1.855 1.00 96.38 81 TYR A O 1
ATOM 626 N N . PRO A 1 82 ? -7.769 7.671 1.188 1.00 95.81 82 PRO A N 1
ATOM 627 C CA . PRO A 1 82 ? -8.066 7.617 -0.240 1.00 95.81 82 PRO A CA 1
ATOM 628 C C . PRO A 1 82 ? -8.553 6.239 -0.717 1.00 95.81 82 PRO A C 1
ATOM 630 O O . PRO A 1 82 ? -8.239 5.190 -0.141 1.00 95.81 82 PRO A O 1
ATOM 633 N N . HIS A 1 83 ? -9.305 6.239 -1.821 1.00 91.44 83 HIS A N 1
ATOM 634 C CA . HIS A 1 83 ? -9.844 5.018 -2.430 1.00 91.44 83 HIS A CA 1
ATOM 635 C C . HIS A 1 83 ? -8.833 4.269 -3.307 1.00 91.44 83 HIS A C 1
ATOM 637 O O . HIS A 1 83 ? -8.912 3.042 -3.404 1.00 91.44 83 HIS A O 1
ATOM 643 N N . GLY A 1 84 ? -7.874 4.983 -3.893 1.00 94.50 84 GLY A N 1
ATOM 644 C CA . GLY A 1 84 ? -6.838 4.459 -4.778 1.00 94.50 84 GLY A CA 1
ATOM 645 C C . GLY A 1 84 ? -5.506 5.152 -4.519 1.00 94.50 84 GLY A C 1
ATOM 646 O O . GLY A 1 84 ? -5.470 6.171 -3.832 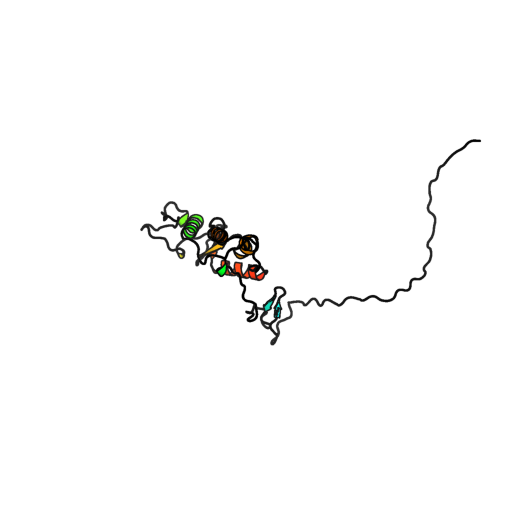1.00 94.50 84 GLY A O 1
ATOM 647 N N . TYR A 1 85 ? -4.429 4.554 -5.016 1.00 96.19 85 TYR A N 1
ATOM 648 C CA . TYR A 1 85 ? -3.082 5.105 -4.898 1.00 96.19 85 TYR A CA 1
ATOM 649 C C . TYR A 1 85 ? -2.799 6.083 -6.034 1.00 96.19 85 TYR A C 1
ATOM 651 O O . TYR A 1 85 ? -3.390 5.976 -7.109 1.00 96.19 85 TYR A O 1
ATOM 659 N N . SER A 1 86 ? -1.869 7.006 -5.810 1.00 96.69 86 SER A N 1
ATOM 660 C CA . SER A 1 86 ? -1.384 7.885 -6.876 1.00 96.69 86 SER A CA 1
ATOM 661 C C . SER A 1 86 ? -0.651 7.111 -7.986 1.00 96.69 86 SER A C 1
ATOM 663 O O . SER A 1 86 ? -0.065 6.050 -7.740 1.00 96.69 86 SER A O 1
ATOM 665 N N . ASP A 1 87 ? -0.598 7.672 -9.200 1.00 96.50 87 ASP A N 1
ATOM 666 C CA . ASP A 1 87 ? 0.193 7.112 -10.311 1.00 96.50 87 ASP A CA 1
ATOM 667 C C . ASP A 1 87 ? 1.675 6.979 -9.951 1.00 96.50 87 ASP A C 1
ATOM 669 O O . ASP A 1 87 ? 2.317 5.982 -10.282 1.00 96.50 87 ASP A O 1
ATOM 673 N N . LYS A 1 88 ? 2.203 7.942 -9.186 1.00 97.06 88 LYS A N 1
ATOM 674 C CA . LYS A 1 88 ? 3.560 7.885 -8.635 1.00 97.06 88 LYS A CA 1
ATOM 675 C C . LYS A 1 88 ? 3.742 6.675 -7.722 1.00 97.06 88 LYS A C 1
ATOM 677 O O . LYS A 1 88 ? 4.732 5.962 -7.844 1.00 97.06 88 LYS A O 1
ATOM 682 N N . THR A 1 89 ? 2.800 6.413 -6.819 1.00 98.06 89 THR A N 1
ATOM 683 C CA . THR A 1 89 ? 2.846 5.232 -5.945 1.00 98.06 89 THR A CA 1
ATOM 684 C C . THR A 1 89 ? 2.763 3.947 -6.767 1.00 98.06 89 THR A C 1
ATOM 686 O O . THR A 1 89 ? 3.522 3.014 -6.516 1.00 98.06 89 THR A O 1
ATOM 689 N N . HIS A 1 90 ? 1.905 3.896 -7.788 1.00 97.81 90 HIS A N 1
ATOM 690 C CA . HIS A 1 90 ? 1.830 2.764 -8.709 1.00 97.81 90 HIS A CA 1
ATOM 691 C C . HIS A 1 90 ? 3.156 2.511 -9.439 1.00 97.81 90 HIS A C 1
ATOM 693 O O . HIS A 1 90 ? 3.626 1.371 -9.442 1.00 97.81 90 HIS A O 1
ATOM 699 N N . GLY A 1 91 ? 3.767 3.553 -10.004 1.00 98.12 91 GLY A N 1
ATOM 700 C CA . GLY A 1 91 ? 5.044 3.469 -10.707 1.00 98.12 91 GLY A CA 1
ATOM 701 C C . GLY A 1 91 ? 6.203 3.085 -9.791 1.00 98.12 91 GLY A C 1
ATOM 702 O O . GLY A 1 91 ? 6.933 2.150 -10.105 1.00 98.12 91 GLY A O 1
ATOM 703 N N . GLU A 1 92 ? 6.320 3.687 -8.605 1.00 98.12 92 GLU A N 1
ATOM 704 C CA . GLU A 1 92 ? 7.351 3.316 -7.624 1.00 98.12 92 GLU A CA 1
ATOM 705 C C . GLU A 1 92 ? 7.188 1.875 -7.120 1.00 98.12 92 GLU A C 1
ATOM 707 O O . GLU A 1 92 ? 8.176 1.159 -6.937 1.00 98.12 92 GLU A O 1
ATOM 712 N N . MET A 1 93 ? 5.950 1.402 -6.950 1.00 98.38 93 MET A N 1
ATOM 713 C CA . MET A 1 93 ? 5.693 0.001 -6.618 1.00 98.38 93 MET A CA 1
ATOM 714 C C . MET A 1 93 ? 6.101 -0.932 -7.761 1.00 98.38 93 MET A C 1
ATOM 716 O O . MET A 1 93 ? 6.777 -1.927 -7.501 1.00 98.38 93 MET A O 1
ATOM 720 N N . ALA A 1 94 ? 5.752 -0.618 -9.012 1.00 98.31 94 ALA A N 1
ATOM 721 C CA . ALA A 1 94 ? 6.153 -1.415 -10.172 1.00 98.31 94 ALA A CA 1
ATOM 722 C C . ALA A 1 94 ? 7.679 -1.443 -10.330 1.00 98.31 94 ALA A C 1
ATOM 724 O O . ALA A 1 94 ? 8.270 -2.520 -10.420 1.00 98.31 94 ALA A O 1
ATOM 725 N N . LYS A 1 95 ? 8.328 -0.278 -10.261 1.00 97.81 95 LYS A N 1
ATOM 726 C CA . LYS A 1 95 ? 9.785 -0.107 -10.288 1.00 97.81 95 LYS A CA 1
ATOM 727 C C . LYS A 1 95 ? 10.484 -0.940 -9.217 1.00 97.81 95 LYS A C 1
ATOM 729 O O . LYS A 1 95 ? 11.466 -1.620 -9.497 1.00 97.81 95 LYS A O 1
ATOM 734 N N . LYS A 1 96 ? 9.970 -0.914 -7.985 1.00 97.62 96 LYS A N 1
ATOM 735 C CA . LYS A 1 96 ? 10.567 -1.637 -6.858 1.00 97.62 96 LYS A CA 1
ATOM 736 C C . LYS A 1 96 ? 10.288 -3.131 -6.901 1.00 97.62 96 LYS A C 1
ATOM 738 O O . LYS A 1 96 ? 11.155 -3.888 -6.475 1.00 97.62 96 LYS A O 1
ATOM 743 N N . TRP A 1 97 ? 9.118 -3.575 -7.350 1.00 98.19 97 TRP A N 1
ATOM 744 C CA . TRP A 1 97 ? 8.634 -4.931 -7.072 1.00 98.19 97 TRP A CA 1
ATOM 745 C C . TRP A 1 97 ? 8.356 -5.812 -8.292 1.00 98.19 97 TRP A C 1
ATOM 747 O O . TRP A 1 97 ? 8.077 -6.995 -8.105 1.00 98.19 97 TRP A O 1
ATOM 757 N N . SER A 1 98 ? 8.451 -5.297 -9.516 1.00 98.38 98 SER A N 1
ATOM 758 C CA . SER A 1 98 ? 8.325 -6.115 -10.730 1.00 98.38 98 SER A CA 1
ATOM 759 C C . SER A 1 98 ? 9.681 -6.432 -11.365 1.00 98.38 98 SER A C 1
ATOM 761 O O . SER A 1 98 ? 10.662 -5.722 -11.134 1.00 98.38 98 SER A O 1
ATOM 763 N N . LYS A 1 99 ? 9.750 -7.502 -12.164 1.00 98.31 99 LYS A N 1
ATOM 764 C CA . LYS A 1 99 ? 10.937 -7.817 -12.973 1.00 98.31 99 LYS A CA 1
ATOM 765 C C . LYS A 1 99 ? 11.217 -6.687 -13.961 1.00 98.31 99 LYS A C 1
ATOM 767 O O . LYS A 1 99 ? 12.323 -6.167 -13.997 1.00 98.31 99 LYS A O 1
ATOM 772 N N . GLU A 1 100 ? 10.195 -6.288 -14.706 1.00 98.19 100 GLU A N 1
ATOM 773 C CA . GLU A 1 100 ? 10.264 -5.303 -15.784 1.00 98.19 100 GLU A CA 1
ATOM 774 C C . GLU A 1 100 ? 10.595 -3.913 -15.223 1.00 98.19 100 GLU A C 1
ATOM 776 O O . GLU A 1 100 ? 11.407 -3.183 -15.775 1.00 98.19 100 GLU A O 1
ATOM 781 N N . GLY A 1 101 ? 10.054 -3.560 -14.053 1.00 97.69 101 GLY A N 1
ATOM 782 C CA . GLY A 1 101 ? 10.392 -2.316 -13.362 1.00 97.69 101 GLY A CA 1
ATOM 783 C C . GLY A 1 101 ? 11.845 -2.238 -12.876 1.00 97.69 101 GLY A C 1
ATOM 784 O O . GLY A 1 101 ? 12.379 -1.137 -12.746 1.00 97.69 101 GLY A O 1
ATOM 785 N N . ARG A 1 102 ? 12.503 -3.376 -12.632 1.00 97.31 102 ARG A N 1
ATOM 786 C CA . ARG A 1 102 ? 13.921 -3.438 -12.228 1.00 97.31 102 ARG A CA 1
ATOM 787 C C . ARG A 1 102 ? 14.874 -3.583 -13.407 1.00 97.31 102 ARG A C 1
ATOM 789 O O . ARG A 1 102 ? 16.054 -3.275 -13.266 1.00 97.31 102 ARG A O 1
ATOM 796 N N . ASP A 1 103 ? 14.377 -4.059 -14.538 1.00 97.06 103 ASP A N 1
ATOM 797 C CA . ASP A 1 103 ? 15.171 -4.274 -15.736 1.00 97.06 103 ASP A CA 1
ATOM 798 C C . ASP A 1 103 ? 15.537 -2.919 -16.380 1.00 97.06 103 ASP A C 1
ATOM 800 O O . ASP A 1 103 ? 14.644 -2.105 -16.659 1.00 97.06 103 ASP A O 1
ATOM 804 N N . PRO A 1 104 ? 16.832 -2.619 -16.593 1.00 94.25 104 PRO A N 1
ATOM 805 C CA . PRO A 1 104 ? 17.244 -1.416 -17.310 1.00 94.25 104 PRO A CA 1
ATOM 806 C C . PRO A 1 104 ? 16.838 -1.430 -18.792 1.00 94.25 104 PRO A C 1
ATOM 808 O O . PRO A 1 104 ? 16.745 -0.358 -19.383 1.00 94.25 104 PRO A O 1
ATOM 811 N N . ALA A 1 105 ? 16.560 -2.598 -19.385 1.00 95.00 105 ALA A N 1
ATOM 812 C CA . ALA A 1 105 ? 16.090 -2.707 -20.766 1.00 95.00 105 ALA A C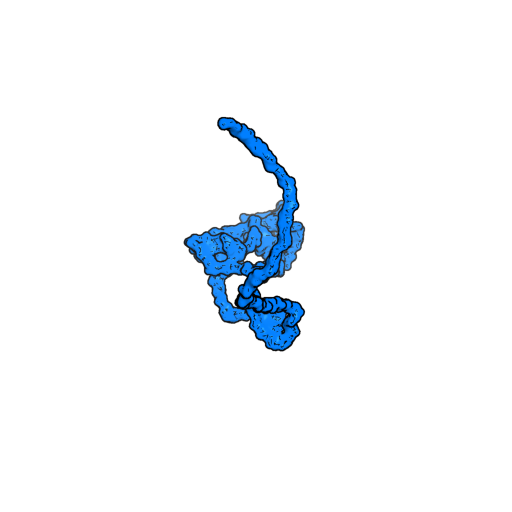A 1
ATOM 813 C C . ALA A 1 105 ? 14.653 -2.194 -20.952 1.00 95.00 105 ALA A C 1
ATOM 815 O O . ALA A 1 105 ? 14.259 -1.865 -22.068 1.00 95.00 105 ALA A O 1
ATOM 816 N N . HIS A 1 106 ? 13.876 -2.094 -19.868 1.00 96.50 106 HIS A N 1
ATOM 817 C CA . HIS A 1 106 ? 12.541 -1.512 -19.894 1.00 96.50 106 HIS A CA 1
ATOM 818 C C . HIS A 1 106 ? 12.597 -0.012 -19.554 1.00 96.50 106 HIS A C 1
ATOM 820 O O . HIS A 1 106 ? 12.880 0.351 -18.394 1.00 96.50 106 HIS A O 1
ATOM 826 N N . PRO A 1 107 ? 12.293 0.881 -20.522 1.00 97.19 107 PRO A N 1
ATOM 827 C CA . PRO A 1 107 ? 12.121 2.296 -20.230 1.00 97.19 107 PRO A CA 1
ATOM 828 C C . PRO A 1 107 ? 10.948 2.497 -19.268 1.00 97.19 107 PRO A C 1
ATOM 830 O O . PRO A 1 107 ? 10.118 1.608 -19.064 1.00 97.19 107 PRO A O 1
ATOM 833 N N . LYS A 1 108 ? 10.904 3.659 -18.619 1.00 97.81 108 LYS A N 1
ATOM 834 C CA . LYS A 1 108 ? 9.902 3.981 -17.598 1.00 97.81 108 LYS A CA 1
ATOM 835 C C . LYS A 1 108 ? 9.255 5.320 -17.915 1.00 97.81 108 LYS A C 1
ATOM 837 O O . LYS A 1 108 ? 9.917 6.201 -18.458 1.00 97.81 108 LYS A O 1
ATOM 842 N N . ASP A 1 109 ? 7.982 5.470 -17.568 1.00 97.19 109 ASP A N 1
ATOM 843 C CA . ASP A 1 109 ? 7.300 6.762 -17.655 1.00 97.19 109 ASP A CA 1
ATOM 844 C C . ASP A 1 109 ? 7.783 7.745 -16.569 1.00 97.19 109 ASP A C 1
ATOM 846 O O . ASP A 1 109 ? 8.609 7.416 -15.711 1.00 97.19 109 ASP A O 1
ATOM 850 N N . ALA A 1 110 ? 7.221 8.958 -16.571 1.00 96.81 110 ALA A N 1
ATOM 851 C CA . ALA A 1 110 ? 7.527 10.003 -15.590 1.00 96.81 110 ALA A CA 1
ATOM 852 C C . ALA A 1 110 ? 7.222 9.611 -14.127 1.00 96.81 110 ALA A C 1
ATOM 854 O O . ALA A 1 110 ? 7.700 10.261 -13.198 1.00 96.81 110 ALA A O 1
ATOM 855 N N . HIS A 1 111 ? 6.435 8.556 -13.906 1.00 96.12 111 HIS A N 1
ATOM 856 C CA . HIS A 1 111 ? 6.058 8.049 -12.590 1.00 96.12 111 HIS A CA 1
ATOM 857 C C . HIS A 1 111 ? 6.833 6.783 -12.193 1.00 96.12 111 HIS A C 1
ATOM 859 O O . HIS A 1 111 ? 6.678 6.304 -11.071 1.00 96.12 111 HIS A O 1
ATOM 865 N N . GLY A 1 112 ? 7.694 6.256 -13.072 1.00 96.31 112 GLY A N 1
ATOM 866 C CA . GLY A 1 112 ? 8.490 5.051 -12.839 1.00 96.31 112 GLY A CA 1
ATOM 867 C C . GLY A 1 112 ? 7.829 3.751 -13.306 1.00 96.31 112 GLY A C 1
ATOM 868 O O . GLY A 1 112 ? 8.361 2.676 -13.029 1.00 96.31 112 GLY A O 1
ATOM 869 N N . TRP A 1 113 ? 6.697 3.818 -14.008 1.00 98.12 113 TRP A N 1
ATOM 870 C CA . TRP A 1 113 ? 6.004 2.646 -14.538 1.00 98.12 113 TRP A CA 1
ATOM 871 C C . TRP A 1 113 ? 6.735 2.074 -15.765 1.00 98.12 113 TRP A C 1
ATOM 873 O O . TRP A 1 113 ? 7.063 2.844 -16.667 1.00 98.12 113 TRP A O 1
ATOM 883 N N . PRO A 1 114 ? 6.974 0.753 -15.843 1.00 98.25 114 PRO A N 1
ATOM 884 C CA . PRO A 1 114 ? 7.678 0.134 -16.966 1.00 98.25 114 PRO A CA 1
ATOM 885 C C . PRO A 1 114 ? 6.872 0.163 -18.274 1.00 98.25 114 PRO A C 1
ATOM 887 O O . PRO A 1 114 ? 5.660 -0.076 -18.300 1.00 98.25 114 PRO A O 1
ATOM 890 N N . LEU A 1 115 ? 7.580 0.422 -19.370 1.00 98.31 115 LEU A N 1
ATOM 891 C CA . LEU A 1 115 ? 7.046 0.521 -20.722 1.00 98.31 115 LEU A CA 1
ATOM 892 C C . LEU A 1 115 ? 7.497 -0.670 -21.585 1.00 98.31 115 LEU A C 1
ATOM 894 O O . LEU A 1 115 ? 8.528 -1.300 -21.323 1.00 98.31 115 LEU A O 1
ATOM 898 N N . ASP A 1 116 ? 6.706 -0.991 -22.604 1.00 96.75 116 ASP A N 1
ATOM 899 C CA . ASP A 1 116 ? 7.059 -1.953 -23.645 1.00 96.75 116 ASP A CA 1
ATOM 900 C C . ASP A 1 116 ? 7.985 -1.332 -24.709 1.00 96.75 116 ASP A C 1
ATOM 902 O O . ASP A 1 116 ? 8.349 -0.155 -24.644 1.00 96.75 116 ASP A O 1
ATOM 906 N N . ALA A 1 117 ? 8.378 -2.131 -25.705 1.00 95.19 117 ALA A N 1
ATOM 907 C CA . ALA A 1 117 ? 9.253 -1.687 -26.793 1.00 95.19 117 ALA A CA 1
ATOM 908 C C . ALA A 1 117 ? 8.637 -0.580 -27.671 1.00 95.19 117 ALA A C 1
ATOM 910 O O . ALA A 1 117 ? 9.361 0.136 -28.357 1.00 95.19 117 ALA A O 1
ATOM 911 N N . SER A 1 118 ? 7.312 -0.432 -27.649 1.00 96.19 118 SER A N 1
ATOM 912 C CA . SER A 1 118 ? 6.578 0.616 -28.359 1.00 96.19 118 SER A CA 1
ATOM 913 C C . SER A 1 118 ? 6.374 1.873 -27.505 1.00 96.19 118 SER A C 1
ATOM 915 O O . SER A 1 118 ? 5.773 2.834 -27.976 1.00 96.19 118 SER A O 1
ATOM 917 N N . GLY A 1 119 ? 6.868 1.885 -26.263 1.00 96.44 119 GLY A N 1
ATOM 918 C CA . GLY A 1 119 ? 6.711 2.995 -25.327 1.00 96.44 119 GLY A CA 1
ATOM 919 C C . GLY A 1 119 ? 5.359 3.024 -24.608 1.00 96.44 119 GLY A C 1
ATOM 920 O O . GLY A 1 119 ? 5.067 3.998 -23.915 1.00 96.44 119 GLY A O 1
ATOM 921 N N . ASN A 1 120 ? 4.533 1.981 -24.723 1.00 97.25 120 ASN A N 1
ATOM 922 C CA . ASN A 1 120 ? 3.258 1.903 -24.012 1.00 97.25 120 ASN A CA 1
ATOM 923 C C . ASN A 1 120 ? 3.450 1.334 -22.606 1.00 97.25 120 ASN A C 1
ATOM 925 O O . ASN A 1 120 ? 4.324 0.502 -22.367 1.00 97.25 120 ASN A O 1
ATOM 929 N N . LYS A 1 121 ? 2.591 1.732 -21.660 1.00 97.44 121 LYS A N 1
ATOM 930 C CA . LYS A 1 121 ? 2.590 1.146 -20.313 1.00 97.44 121 LYS A CA 1
ATOM 931 C C . LYS A 1 121 ? 2.296 -0.346 -20.390 1.00 97.44 121 LYS A C 1
ATOM 933 O O . LYS A 1 121 ? 1.240 -0.742 -20.879 1.00 97.44 121 LYS A O 1
ATOM 938 N N . ILE A 1 122 ? 3.175 -1.163 -19.814 1.00 97.50 122 ILE A N 1
ATOM 939 C CA . ILE A 1 122 ? 2.888 -2.588 -19.641 1.00 97.50 122 ILE A CA 1
ATOM 940 C C . ILE A 1 122 ? 1.723 -2.708 -18.647 1.00 97.50 122 ILE A C 1
ATOM 942 O O . ILE A 1 122 ? 1.826 -2.167 -17.540 1.00 97.50 122 ILE A O 1
ATOM 946 N N . PRO A 1 123 ? 0.611 -3.386 -18.987 1.00 96.19 123 PRO A N 1
ATOM 947 C CA . PRO A 1 123 ? -0.509 -3.545 -18.067 1.00 96.19 123 PRO A CA 1
ATOM 948 C C . PRO A 1 123 ? -0.069 -4.178 -16.745 1.00 96.19 123 PRO A C 1
ATOM 950 O O . PRO A 1 123 ? 0.752 -5.092 -16.735 1.00 96.19 123 PRO A O 1
ATOM 953 N N . ARG A 1 124 ? -0.643 -3.734 -15.619 1.00 95.19 124 ARG A N 1
ATOM 954 C CA . ARG A 1 124 ? -0.249 -4.204 -14.275 1.00 95.19 124 ARG A CA 1
ATOM 955 C C . ARG A 1 124 ? -0.225 -5.724 -14.165 1.00 95.19 124 ARG A C 1
ATOM 957 O O . ARG A 1 124 ? 0.694 -6.277 -13.570 1.00 95.19 124 ARG A O 1
ATOM 964 N N . ASP A 1 125 ? -1.240 -6.375 -14.716 1.00 94.38 125 ASP A N 1
ATOM 965 C CA . ASP A 1 125 ? -1.411 -7.822 -14.607 1.00 94.38 125 ASP A CA 1
ATOM 966 C C . ASP A 1 125 ? -0.473 -8.599 -15.558 1.00 94.38 125 ASP A C 1
ATOM 968 O O . ASP A 1 125 ? -0.301 -9.803 -15.385 1.00 94.38 125 ASP A O 1
ATOM 972 N N . ASN A 1 126 ? 0.200 -7.903 -16.486 1.00 96.19 126 ASN A N 1
ATOM 973 C CA . ASN A 1 126 ? 1.239 -8.453 -17.363 1.00 96.19 126 ASN A CA 1
ATOM 974 C C . ASN A 1 126 ? 2.653 -8.309 -16.774 1.00 96.19 126 ASN A C 1
ATOM 976 O O . ASN A 1 126 ? 3.596 -8.878 -17.316 1.00 96.19 126 ASN A O 1
ATOM 980 N N . LEU A 1 127 ? 2.815 -7.561 -15.679 1.00 97.62 127 LEU A N 1
ATOM 981 C CA . LEU A 1 127 ? 4.091 -7.444 -14.980 1.00 97.62 127 LEU A CA 1
ATOM 982 C C . LEU A 1 127 ? 4.370 -8.674 -14.113 1.00 97.62 127 LEU A C 1
ATOM 984 O O . LEU A 1 127 ? 3.474 -9.276 -13.513 1.00 97.62 127 LEU A O 1
ATOM 988 N N . THR A 1 128 ? 5.647 -9.007 -13.966 1.00 98.25 128 THR A N 1
ATOM 989 C CA . THR A 1 128 ? 6.105 -10.095 -13.106 1.00 98.25 128 THR A CA 1
ATOM 990 C C . THR A 1 128 ? 6.403 -9.564 -11.706 1.00 98.25 128 THR A C 1
ATOM 992 O O . THR A 1 128 ? 7.521 -9.145 -11.415 1.00 98.25 128 THR A O 1
ATOM 995 N N . TRP A 1 129 ? 5.404 -9.584 -10.823 1.00 98.31 129 TRP A N 1
ATOM 996 C CA . TRP A 1 129 ? 5.501 -9.059 -9.455 1.00 98.31 129 TRP A CA 1
ATOM 997 C C . TRP A 1 129 ? 6.137 -10.033 -8.462 1.00 98.31 129 TRP A C 1
ATOM 999 O O . TRP A 1 129 ? 5.874 -11.237 -8.499 1.00 98.31 129 TRP A O 1
ATOM 1009 N N . TYR A 1 130 ? 6.885 -9.489 -7.503 1.00 98.12 130 TYR A N 1
ATOM 1010 C CA . TYR A 1 130 ? 7.488 -10.218 -6.391 1.00 98.12 130 TYR A CA 1
ATOM 1011 C C . TYR A 1 130 ? 7.179 -9.556 -5.052 1.00 98.12 130 TYR A C 1
ATOM 1013 O O . TYR A 1 130 ? 7.175 -8.333 -4.943 1.00 98.12 130 TYR A O 1
ATOM 1021 N N . ASP A 1 131 ? 6.962 -10.373 -4.028 1.00 96.31 131 ASP A N 1
ATOM 1022 C CA . ASP A 1 131 ? 6.793 -9.920 -2.649 1.00 96.31 131 ASP A CA 1
ATOM 1023 C C . ASP A 1 131 ? 8.150 -9.650 -1.962 1.00 96.31 131 ASP A C 1
ATOM 1025 O O . ASP A 1 131 ? 9.222 -9.845 -2.551 1.00 96.31 131 ASP A O 1
ATOM 1029 N N . LYS A 1 132 ? 8.142 -9.234 -0.686 1.00 95.00 132 LYS A N 1
ATOM 1030 C CA . LYS A 1 132 ? 9.388 -8.934 0.053 1.00 95.00 132 LYS A CA 1
ATOM 1031 C C . LYS A 1 132 ? 10.292 -10.134 0.292 1.00 95.00 132 LYS A C 1
ATOM 1033 O O . LYS A 1 132 ? 11.454 -9.964 0.642 1.00 95.00 132 LYS A O 1
ATOM 1038 N N . ARG A 1 133 ? 9.765 -11.344 0.110 1.00 95.50 133 ARG A N 1
ATOM 1039 C CA . ARG A 1 133 ? 10.498 -12.608 0.215 1.00 95.50 133 ARG A CA 1
ATOM 1040 C C . ARG A 1 133 ? 10.979 -13.101 -1.151 1.00 95.50 133 ARG A C 1
ATOM 1042 O O . ARG A 1 133 ? 11.481 -14.216 -1.236 1.00 95.50 133 ARG A O 1
ATOM 1049 N N . GLY A 1 134 ? 10.804 -12.312 -2.213 1.00 96.06 134 GLY A N 1
ATOM 1050 C CA . GLY A 1 134 ? 11.176 -12.685 -3.575 1.00 96.06 134 GLY A CA 1
ATOM 1051 C C . GLY A 1 134 ? 10.255 -13.735 -4.200 1.00 96.06 134 GLY A C 1
ATOM 1052 O O . GLY A 1 134 ? 10.619 -14.345 -5.201 1.00 96.06 134 GLY A O 1
ATOM 1053 N N . ARG A 1 135 ? 9.065 -13.977 -3.637 1.00 96.75 135 ARG A N 1
ATOM 1054 C CA . ARG A 1 135 ? 8.103 -14.935 -4.197 1.00 96.75 135 ARG A CA 1
ATOM 1055 C C . ARG A 1 135 ? 7.238 -14.240 -5.233 1.00 96.75 135 ARG A C 1
ATOM 1057 O O . ARG A 1 135 ? 6.764 -13.130 -4.996 1.00 96.75 135 ARG A O 1
ATOM 1064 N N . LYS A 1 136 ? 6.993 -14.913 -6.358 1.00 97.50 136 LYS A N 1
ATOM 1065 C CA . LYS A 1 136 ? 6.110 -14.395 -7.406 1.00 97.50 136 LYS A CA 1
ATOM 1066 C C . LYS A 1 136 ? 4.695 -14.191 -6.853 1.00 97.50 136 LYS A C 1
ATOM 1068 O O . LYS A 1 136 ? 4.112 -15.110 -6.275 1.00 97.50 136 LYS A O 1
ATOM 1073 N N . VAL A 1 137 ? 4.142 -13.001 -7.055 1.00 97.38 137 VAL A N 1
ATOM 1074 C CA . VAL A 1 137 ? 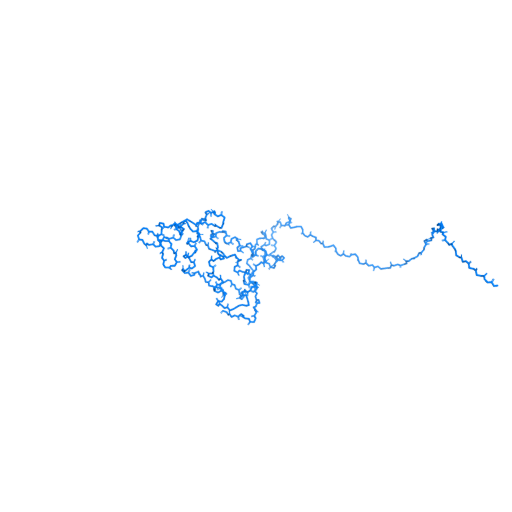2.766 -12.656 -6.686 1.00 97.38 137 VAL A CA 1
ATOM 1075 C C . VAL A 1 137 ? 1.856 -12.934 -7.876 1.00 97.38 137 VAL A C 1
ATOM 1077 O O . VAL A 1 137 ? 2.123 -12.487 -8.987 1.00 97.38 137 VAL A O 1
ATOM 1080 N N . GLN A 1 138 ? 0.780 -13.683 -7.643 1.00 93.88 138 GLN A N 1
ATOM 1081 C CA . GLN A 1 138 ? -0.200 -13.986 -8.685 1.00 93.88 138 GLN A CA 1
ATOM 1082 C C . GLN A 1 138 ? -1.208 -12.836 -8.844 1.00 93.88 138 GLN A C 1
ATOM 1084 O O . GLN A 1 138 ? -1.641 -12.280 -7.828 1.00 93.88 138 GLN A O 1
ATOM 1089 N N . PRO A 1 139 ? -1.626 -12.501 -10.076 1.00 91.50 139 PRO A N 1
ATOM 1090 C CA . PRO A 1 139 ? -2.733 -11.581 -10.306 1.00 91.50 139 PRO A CA 1
ATOM 1091 C C . PRO A 1 139 ? -4.055 -12.069 -9.669 1.00 91.50 139 PRO A C 1
ATOM 1093 O O . PRO A 1 139 ? -4.241 -13.275 -9.485 1.00 91.50 139 PRO A O 1
ATOM 1096 N N . PRO A 1 140 ? -4.993 -11.163 -9.334 1.00 93.56 140 PRO A N 1
ATOM 1097 C CA . PRO A 1 140 ? -4.851 -9.710 -9.389 1.00 93.56 140 PRO A CA 1
ATOM 1098 C C . PRO A 1 140 ? -3.928 -9.202 -8.275 1.00 93.56 140 PRO A C 1
ATOM 1100 O O . PRO A 1 140 ? -4.085 -9.554 -7.099 1.00 93.56 140 PRO A O 1
ATOM 1103 N N . VAL A 1 141 ? -2.968 -8.355 -8.654 1.00 95.25 141 VAL A N 1
ATOM 1104 C CA . VAL A 1 141 ? -2.009 -7.765 -7.715 1.00 95.25 141 VAL A CA 1
ATOM 1105 C C . VAL A 1 141 ? -2.650 -6.586 -6.999 1.00 95.25 141 VAL A C 1
ATOM 1107 O O . VAL A 1 141 ? -3.271 -5.713 -7.598 1.00 95.25 141 VAL A O 1
ATOM 1110 N N . THR A 1 142 ? -2.478 -6.563 -5.689 1.00 95.44 142 THR A N 1
ATOM 1111 C CA . THR A 1 142 ? -2.862 -5.475 -4.795 1.00 95.44 142 THR A CA 1
ATOM 1112 C C . THR A 1 142 ? -1.647 -5.062 -3.984 1.00 95.44 142 THR A C 1
ATOM 1114 O O . THR A 1 142 ? -0.638 -5.767 -3.980 1.00 95.44 142 THR A O 1
ATOM 1117 N N . TYR A 1 143 ? -1.743 -3.939 -3.287 1.00 95.94 143 TYR A N 1
ATOM 1118 C CA . TYR A 1 143 ? -0.725 -3.516 -2.340 1.00 95.94 143 TYR A CA 1
ATOM 1119 C C . TYR A 1 143 ? -1.310 -3.537 -0.937 1.00 95.94 143 TYR A C 1
ATOM 1121 O O . TYR A 1 143 ? -2.515 -3.351 -0.754 1.00 95.94 143 TYR A O 1
ATOM 1129 N N . ASP A 1 144 ? -0.451 -3.767 0.039 1.00 94.50 144 ASP A N 1
ATOM 1130 C CA . ASP A 1 144 ? -0.807 -3.666 1.442 1.00 94.50 144 ASP A CA 1
ATOM 1131 C C . ASP A 1 144 ? 0.271 -2.898 2.192 1.00 94.50 144 ASP A C 1
ATOM 1133 O O . ASP A 1 144 ? 1.457 -2.979 1.857 1.00 94.50 144 ASP A O 1
ATOM 1137 N N . HIS A 1 145 ? -0.165 -2.144 3.193 1.00 96.00 145 HIS A N 1
ATOM 1138 C CA . HIS A 1 145 ? 0.711 -1.367 4.057 1.00 96.00 145 HIS A CA 1
ATOM 1139 C C . HIS A 1 145 ? 1.267 -2.248 5.182 1.00 96.00 145 HIS A C 1
ATOM 1141 O O . HIS A 1 145 ? 0.604 -3.162 5.683 1.00 96.00 145 HIS A O 1
ATOM 1147 N N . ASP A 1 146 ? 2.492 -1.952 5.600 1.00 94.25 146 ASP A N 1
ATOM 1148 C CA . ASP A 1 146 ? 3.144 -2.540 6.768 1.00 94.25 146 ASP A CA 1
ATOM 1149 C C . ASP A 1 146 ? 3.663 -1.399 7.672 1.00 94.25 146 ASP A C 1
ATOM 1151 O O . ASP A 1 146 ? 4.700 -0.805 7.367 1.00 94.25 146 ASP A O 1
ATOM 1155 N N . PRO A 1 147 ? 2.948 -1.012 8.752 1.00 94.75 147 PRO A N 1
ATOM 1156 C CA . PRO A 1 147 ? 1.752 -1.654 9.317 1.00 94.75 147 PRO A CA 1
ATOM 1157 C C . PRO A 1 147 ? 0.480 -1.449 8.477 1.00 94.75 147 PRO A C 1
ATOM 1159 O O . PRO A 1 147 ? 0.439 -0.597 7.599 1.00 94.75 147 PRO A O 1
ATOM 1162 N N . ALA A 1 148 ? -0.586 -2.209 8.745 1.00 95.12 148 ALA A N 1
ATOM 1163 C CA . ALA A 1 148 ? -1.836 -2.074 7.990 1.00 95.12 148 ALA A CA 1
ATOM 1164 C C . ALA A 1 148 ? -2.547 -0.738 8.293 1.00 95.12 148 ALA A C 1
ATOM 1166 O O . ALA A 1 148 ? -2.442 -0.204 9.398 1.00 95.12 148 ALA A O 1
ATOM 1167 N N . ILE A 1 149 ? -3.378 -0.239 7.364 1.00 96.06 149 ILE A N 1
ATOM 1168 C CA . ILE A 1 149 ? -4.115 1.038 7.525 1.00 96.06 149 ILE A CA 1
ATOM 1169 C C . ILE A 1 149 ? -4.887 1.106 8.851 1.00 96.06 149 ILE A C 1
ATOM 1171 O O . ILE A 1 149 ? -4.866 2.128 9.532 1.00 96.06 149 ILE A O 1
ATOM 1175 N N . VAL A 1 150 ? -5.566 0.019 9.235 1.00 95.44 150 VAL A N 1
ATOM 1176 C CA . VAL A 1 150 ? -6.335 -0.038 10.491 1.00 95.44 150 VAL A CA 1
ATOM 1177 C C . VAL A 1 150 ? -5.442 0.096 11.728 1.00 95.44 150 VAL A C 1
ATOM 1179 O O . VAL A 1 150 ? -5.839 0.706 12.718 1.00 95.44 150 VAL A O 1
ATOM 1182 N N . GLU A 1 151 ? -4.225 -0.440 11.676 1.00 96.38 151 GLU A N 1
ATOM 1183 C CA . GLU A 1 151 ? -3.257 -0.343 12.768 1.00 96.38 151 GLU A CA 1
ATOM 1184 C C . GLU A 1 151 ? -2.677 1.067 12.842 1.00 96.38 151 GLU A C 1
ATOM 1186 O O . GLU A 1 151 ? -2.603 1.636 13.929 1.00 96.38 151 GLU A O 1
ATOM 1191 N N . HIS A 1 152 ? -2.343 1.664 11.694 1.00 97.38 152 HIS A N 1
ATOM 1192 C CA . HIS A 1 152 ? -1.927 3.061 11.629 1.00 97.38 152 HIS A CA 1
ATOM 1193 C C . HIS A 1 152 ? -3.011 3.998 12.169 1.00 97.38 152 HIS A C 1
ATOM 1195 O O . HIS A 1 152 ? -2.712 4.840 13.012 1.00 97.38 152 HIS A O 1
ATOM 1201 N N . TRP A 1 153 ? -4.271 3.820 11.759 1.00 97.44 153 TRP A N 1
ATOM 1202 C CA . TRP A 1 153 ? -5.401 4.586 12.287 1.00 97.44 153 TRP A CA 1
ATOM 1203 C C . TRP A 1 153 ? -5.479 4.502 13.814 1.00 97.44 153 TRP A C 1
ATOM 1205 O O . TRP A 1 153 ? -5.537 5.526 14.486 1.00 97.44 153 TRP A O 1
ATOM 1215 N N . ASN A 1 154 ? -5.422 3.286 14.361 1.00 96.31 154 ASN A N 1
ATOM 1216 C CA . ASN A 1 154 ? -5.533 3.057 15.799 1.00 96.31 154 ASN A CA 1
ATOM 1217 C C . ASN A 1 154 ? -4.348 3.596 16.603 1.00 96.31 154 ASN A C 1
ATOM 1219 O O . ASN A 1 154 ? -4.519 3.931 17.773 1.00 96.31 154 ASN A O 1
ATOM 1223 N N . LYS A 1 155 ? -3.152 3.625 16.008 1.00 96.88 155 LYS A N 1
ATOM 1224 C CA . LYS A 1 155 ? -1.926 4.044 16.691 1.00 96.88 155 LYS A CA 1
ATOM 1225 C C . LYS A 1 155 ? -1.720 5.554 16.635 1.00 96.88 155 LYS A C 1
ATOM 1227 O O . LYS A 1 155 ? -1.336 6.147 17.637 1.00 96.88 155 LYS A O 1
ATOM 1232 N N . THR A 1 156 ? -1.919 6.154 15.466 1.00 97.19 156 THR A N 1
ATOM 1233 C CA . THR A 1 156 ? -1.577 7.560 15.206 1.00 97.19 156 THR A CA 1
ATOM 1234 C C . THR A 1 156 ? -2.612 8.274 14.347 1.00 97.19 156 THR A C 1
ATOM 1236 O O . THR A 1 156 ? -2.960 9.408 14.654 1.00 97.19 156 THR A O 1
ATOM 1239 N N . GLY A 1 157 ? -3.137 7.631 13.301 1.00 97.31 157 GLY A N 1
ATOM 1240 C CA . GLY A 1 157 ? -3.955 8.290 12.277 1.00 97.31 157 GLY A CA 1
ATOM 1241 C C . GLY A 1 157 ? -5.264 8.910 12.779 1.00 97.31 157 GLY A C 1
ATOM 1242 O O . GLY A 1 157 ? -5.723 9.889 12.198 1.00 97.31 157 GLY A O 1
ATOM 1243 N N . SER A 1 158 ? -5.849 8.404 13.867 1.00 97.44 158 SER A N 1
ATOM 1244 C CA . SER A 1 158 ? -7.048 9.001 14.476 1.00 97.44 158 SER A CA 1
ATOM 1245 C C . SER A 1 158 ? -6.787 10.337 15.189 1.00 97.44 158 SER A C 1
ATOM 1247 O O . SER A 1 158 ? -7.731 10.988 15.634 1.00 97.44 158 SER A O 1
ATOM 1249 N N . ASN A 1 159 ? -5.524 10.762 15.307 1.00 98.00 159 ASN A N 1
ATOM 1250 C CA . ASN A 1 159 ? -5.104 12.052 15.856 1.00 98.00 159 ASN A CA 1
ATOM 1251 C C . ASN A 1 159 ? -4.153 12.792 14.897 1.00 98.00 159 ASN A C 1
ATOM 1253 O O . ASN A 1 159 ? -3.149 13.368 15.317 1.00 98.00 159 ASN A O 1
ATOM 1257 N N . THR A 1 160 ? -4.442 12.743 13.598 1.00 98.19 160 THR A N 1
ATOM 1258 C CA . THR A 1 160 ? -3.751 13.544 12.580 1.00 98.19 160 THR A CA 1
ATOM 1259 C C . THR A 1 160 ? -4.760 14.184 11.640 1.00 98.19 160 THR A C 1
ATOM 1261 O O . THR A 1 160 ? -5.905 13.736 11.551 1.00 98.19 160 THR A O 1
ATOM 1264 N N . ASP A 1 161 ? -4.316 15.169 10.868 1.00 97.38 161 ASP A N 1
ATOM 1265 C CA . ASP A 1 161 ? -5.100 15.712 9.765 1.00 97.38 161 ASP A CA 1
ATOM 1266 C C . ASP A 1 161 ? -5.214 14.736 8.574 1.00 97.38 161 ASP A C 1
ATOM 1268 O O . ASP A 1 161 ? -4.534 13.698 8.499 1.00 97.38 161 ASP A O 1
ATOM 1272 N N . ARG A 1 162 ? -6.105 15.067 7.630 1.00 96.25 162 ARG A N 1
ATOM 1273 C CA . ARG A 1 162 ? -6.323 14.299 6.394 1.00 96.25 162 ARG A CA 1
ATOM 1274 C C . ARG A 1 162 ? -5.086 14.236 5.502 1.00 96.25 162 ARG A C 1
ATOM 1276 O O . ARG A 1 162 ? -4.811 13.182 4.931 1.00 96.25 162 ARG A O 1
ATOM 1283 N N . ALA A 1 163 ? -4.326 15.324 5.397 1.00 96.94 163 ALA A N 1
ATOM 1284 C CA . ALA A 1 163 ? -3.130 15.379 4.556 1.00 96.94 163 ALA A CA 1
ATOM 1285 C C . ALA A 1 163 ? -2.066 14.369 5.021 1.00 96.94 163 ALA A C 1
ATOM 1287 O O . ALA A 1 163 ? -1.529 13.610 4.219 1.00 96.94 163 ALA A O 1
ATOM 1288 N N . THR A 1 164 ? -1.837 14.273 6.329 1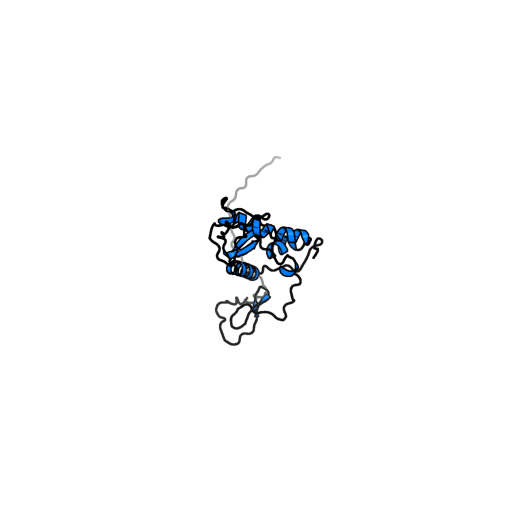.00 97.94 164 THR A N 1
ATOM 1289 C CA . THR A 1 164 ? -0.926 13.315 6.963 1.00 97.94 164 THR A CA 1
ATOM 1290 C C . THR A 1 164 ? -1.367 11.876 6.705 1.00 97.94 164 THR A C 1
ATOM 1292 O O . THR A 1 164 ? -0.545 11.020 6.367 1.00 97.94 164 THR A O 1
ATOM 1295 N N . ARG A 1 165 ? -2.675 11.592 6.796 1.00 97.81 165 ARG A N 1
ATOM 1296 C CA . ARG A 1 165 ? -3.220 10.262 6.471 1.00 97.81 165 ARG A CA 1
ATOM 1297 C C . ARG A 1 165 ? -3.045 9.908 4.997 1.00 97.81 165 ARG A C 1
ATOM 1299 O O . ARG A 1 165 ? -2.703 8.764 4.700 1.00 97.81 165 ARG A O 1
ATOM 1306 N N . ASN A 1 166 ? -3.235 10.865 4.091 1.00 97.44 166 ASN A N 1
ATOM 1307 C CA . ASN A 1 166 ? -3.008 10.664 2.660 1.00 97.44 166 ASN A CA 1
ATOM 1308 C C . ASN A 1 166 ? -1.524 10.384 2.370 1.00 97.44 166 ASN A C 1
ATOM 1310 O O . ASN A 1 166 ? -1.216 9.431 1.662 1.00 97.44 166 ASN A O 1
ATOM 1314 N N . THR A 1 167 ? -0.605 11.129 2.993 1.00 97.12 167 THR A N 1
ATOM 1315 C CA . THR A 1 167 ? 0.844 10.890 2.878 1.00 97.12 167 THR A CA 1
ATOM 1316 C C . THR A 1 167 ? 1.224 9.484 3.330 1.00 97.12 167 THR A C 1
ATOM 1318 O O . THR A 1 167 ? 1.984 8.800 2.649 1.00 97.12 167 THR A O 1
ATOM 1321 N N . TYR A 1 168 ? 0.673 9.016 4.453 1.00 97.81 168 TYR A N 1
ATOM 1322 C CA . TYR A 1 168 ? 0.870 7.636 4.896 1.00 97.81 168 TYR A CA 1
ATOM 1323 C C . TYR A 1 168 ? 0.329 6.629 3.871 1.00 97.81 168 TYR A C 1
ATOM 1325 O O . TYR A 1 168 ? 0.986 5.639 3.555 1.00 97.81 168 TYR A O 1
ATOM 1333 N N . TYR A 1 169 ? -0.862 6.893 3.336 1.00 97.44 169 TYR A N 1
ATOM 1334 C CA . TYR A 1 169 ? -1.527 6.012 2.385 1.00 97.44 169 TYR A CA 1
ATOM 1335 C C . TYR A 1 169 ? -0.755 5.857 1.067 1.00 97.44 169 TYR A C 1
ATOM 1337 O O . TYR A 1 169 ? -0.667 4.745 0.552 1.00 97.44 169 TYR A O 1
ATOM 1345 N N . ASP A 1 170 ? -0.154 6.923 0.545 1.00 97.75 170 ASP A N 1
ATOM 1346 C CA . ASP A 1 170 ? 0.632 6.877 -0.696 1.00 97.75 170 ASP A CA 1
ATOM 1347 C C . ASP A 1 170 ? 2.110 6.502 -0.488 1.00 97.75 170 ASP A C 1
ATOM 1349 O O . ASP A 1 170 ? 2.873 6.419 -1.458 1.00 97.75 170 ASP A O 1
ATOM 1353 N N . ASN A 1 171 ? 2.537 6.233 0.751 1.00 97.69 171 ASN A N 1
ATOM 1354 C CA . ASN A 1 171 ? 3.923 5.900 1.055 1.00 97.69 171 ASN A CA 1
ATOM 1355 C C . ASN A 1 171 ? 4.316 4.498 0.545 1.00 97.69 171 ASN A C 1
ATOM 1357 O O . ASN A 1 171 ? 4.257 3.498 1.260 1.00 97.69 171 ASN A O 1
ATOM 1361 N N . HIS A 1 172 ? 4.826 4.444 -0.685 1.00 97.31 172 HIS A N 1
ATOM 1362 C CA . HIS A 1 172 ? 5.320 3.224 -1.334 1.00 97.31 172 HIS A CA 1
ATOM 1363 C C . HIS A 1 172 ? 6.475 2.522 -0.590 1.00 97.31 172 HIS A C 1
ATOM 1365 O O . HIS A 1 172 ? 6.770 1.354 -0.855 1.00 97.31 172 HIS A O 1
ATOM 1371 N N . GLN A 1 173 ? 7.165 3.197 0.337 1.00 97.12 173 GLN A N 1
ATOM 1372 C CA . GLN A 1 173 ? 8.271 2.587 1.079 1.00 97.12 173 GLN A CA 1
ATOM 1373 C C . GLN A 1 173 ? 7.785 1.545 2.090 1.00 97.12 173 GLN A C 1
ATOM 1375 O O . GLN A 1 173 ? 8.498 0.570 2.332 1.00 97.12 173 GLN A O 1
ATOM 1380 N N . ILE A 1 174 ? 6.567 1.719 2.610 1.00 96.56 174 ILE A N 1
ATOM 1381 C CA . ILE A 1 174 ? 5.925 0.828 3.587 1.00 96.56 174 ILE A CA 1
ATOM 1382 C C . ILE A 1 174 ? 4.913 -0.122 2.939 1.00 96.56 174 ILE A C 1
ATOM 1384 O O . ILE A 1 174 ? 4.055 -0.673 3.623 1.00 96.56 174 ILE A O 1
ATOM 1388 N N . MET A 1 175 ? 4.971 -0.285 1.617 1.00 97.38 175 MET A N 1
ATOM 1389 C CA . MET A 1 175 ? 4.017 -1.094 0.867 1.00 97.38 175 MET A CA 1
ATOM 1390 C C . MET A 1 175 ? 4.681 -2.316 0.236 1.00 97.38 175 MET A C 1
ATOM 1392 O O . MET A 1 175 ? 5.819 -2.276 -0.245 1.00 97.38 175 MET A O 1
ATOM 1396 N N . GLU A 1 176 ? 3.922 -3.406 0.201 1.00 96.56 176 GLU A N 1
ATOM 1397 C CA . GLU A 1 176 ? 4.308 -4.683 -0.392 1.00 96.56 176 GLU A CA 1
ATOM 1398 C C . GLU A 1 176 ? 3.205 -5.165 -1.347 1.00 96.56 176 GLU A C 1
ATOM 1400 O O . GLU A 1 176 ? 2.019 -5.061 -1.011 1.00 96.56 176 GLU A O 1
ATOM 1405 N N . PRO A 1 177 ? 3.547 -5.695 -2.536 1.00 97.12 177 PRO A N 1
ATOM 1406 C CA . PRO A 1 177 ? 2.560 -6.315 -3.399 1.00 97.12 177 PRO A CA 1
ATOM 1407 C C . PRO A 1 177 ? 2.134 -7.679 -2.860 1.00 97.12 177 PRO A C 1
ATOM 1409 O O . PRO A 1 177 ? 2.927 -8.474 -2.359 1.00 97.12 177 PRO A O 1
ATOM 1412 N N . MET A 1 178 ? 0.859 -7.986 -3.033 1.00 95.81 178 MET A N 1
ATOM 1413 C CA . MET A 1 178 ? 0.279 -9.273 -2.688 1.00 95.81 178 MET A CA 1
ATOM 1414 C C . MET A 1 178 ? -0.940 -9.558 -3.551 1.00 95.81 178 MET A C 1
ATOM 1416 O O . MET A 1 178 ? -1.562 -8.646 -4.097 1.00 95.81 178 MET A O 1
ATOM 1420 N N . ASN A 1 179 ? -1.319 -10.828 -3.663 1.00 94.44 179 ASN A N 1
ATOM 1421 C CA . ASN A 1 179 ? -2.526 -11.166 -4.402 1.00 94.44 179 ASN A CA 1
ATOM 1422 C C . ASN A 1 179 ? -3.777 -10.736 -3.614 1.00 94.44 179 ASN A C 1
ATOM 1424 O O . ASN A 1 179 ? -3.786 -10.718 -2.376 1.00 94.44 179 ASN A O 1
ATOM 1428 N N . GLY A 1 180 ? -4.846 -10.403 -4.338 1.00 91.25 180 GLY A N 1
ATOM 1429 C CA . GLY A 1 180 ? -6.118 -9.979 -3.744 1.00 91.25 180 GLY A CA 1
ATOM 1430 C C . GLY A 1 180 ? -6.650 -10.915 -2.642 1.00 91.25 180 GLY A C 1
ATOM 1431 O O . GLY A 1 180 ? -7.010 -10.424 -1.569 1.00 91.25 180 GLY A O 1
ATOM 1432 N N . PRO A 1 181 ? -6.648 -12.253 -2.829 1.00 91.75 181 PRO A N 1
ATOM 1433 C CA . PRO A 1 181 ? -7.097 -13.187 -1.794 1.00 91.75 181 PRO A CA 1
ATOM 1434 C C . PRO A 1 181 ? -6.289 -13.118 -0.491 1.00 91.75 181 PRO A C 1
ATOM 1436 O O . PRO A 1 181 ? -6.868 -13.162 0.596 1.00 91.75 181 PRO A O 1
ATOM 1439 N N . THR A 1 182 ? -4.961 -12.980 -0.570 1.00 91.88 182 THR A N 1
ATOM 1440 C CA . THR A 1 182 ? -4.111 -12.850 0.625 1.00 91.88 182 THR A CA 1
ATOM 1441 C C . THR A 1 182 ? -4.389 -11.540 1.342 1.00 91.88 182 THR A C 1
ATOM 1443 O O . THR A 1 182 ? -4.526 -11.552 2.566 1.00 91.88 182 THR A O 1
ATOM 1446 N N . ASN A 1 183 ? -4.540 -10.442 0.596 1.00 91.75 183 ASN A N 1
ATOM 1447 C CA . ASN A 1 183 ? -4.863 -9.133 1.159 1.00 91.75 183 ASN A CA 1
ATOM 1448 C C . ASN A 1 183 ? -6.196 -9.170 1.921 1.00 91.75 183 ASN A C 1
ATOM 1450 O O . ASN A 1 183 ? -6.267 -8.865 3.114 1.00 91.75 183 ASN A O 1
ATOM 1454 N N . SER A 1 184 ? -7.236 -9.702 1.272 1.00 87.81 184 SER A N 1
ATOM 1455 C CA . SER A 1 184 ? -8.547 -9.913 1.890 1.00 87.81 184 SER A CA 1
ATOM 1456 C C . SER A 1 184 ? -8.458 -10.786 3.151 1.00 87.81 184 SER A C 1
ATOM 1458 O O . SER A 1 184 ? -8.993 -10.428 4.203 1.00 87.81 184 SER A O 1
ATOM 1460 N N . SER A 1 185 ? -7.712 -11.896 3.095 1.00 89.81 185 SER A N 1
ATOM 1461 C CA . SER A 1 185 ? -7.510 -12.785 4.246 1.00 89.81 185 SER A CA 1
ATOM 1462 C C . SER A 1 185 ? -6.785 -12.095 5.403 1.00 89.81 185 SER A C 1
ATOM 1464 O O . SER A 1 185 ? -7.158 -12.298 6.560 1.00 89.81 185 SER A O 1
ATOM 1466 N N . LYS A 1 186 ? -5.764 -11.275 5.127 1.00 89.12 186 LYS A N 1
ATOM 1467 C CA . LYS A 1 186 ? -5.023 -10.531 6.156 1.00 89.12 186 LYS A CA 1
ATOM 1468 C C . LYS A 1 186 ? -5.936 -9.526 6.858 1.00 89.12 186 LYS A C 1
ATOM 1470 O O . LYS A 1 186 ? -6.002 -9.538 8.088 1.00 89.12 186 LYS A O 1
ATOM 1475 N N . GLY A 1 187 ? -6.723 -8.759 6.102 1.00 86.69 187 GLY A N 1
ATOM 1476 C CA . GLY A 1 187 ? -7.740 -7.862 6.659 1.00 86.69 187 GLY A CA 1
ATOM 1477 C C . GLY A 1 187 ? -8.774 -8.602 7.517 1.00 86.69 187 GLY A C 1
ATOM 1478 O O . GLY A 1 187 ? -9.047 -8.208 8.653 1.00 86.69 187 GLY A O 1
ATOM 1479 N N . ALA A 1 188 ? -9.290 -9.734 7.027 1.00 84.94 188 ALA A N 1
ATOM 1480 C CA . ALA A 1 188 ? -10.234 -10.565 7.772 1.00 84.94 188 ALA A CA 1
ATOM 1481 C C . ALA A 1 188 ? -9.627 -11.148 9.061 1.00 84.94 188 ALA A C 1
ATOM 1483 O O . ALA A 1 188 ? -10.315 -11.238 10.077 1.00 84.94 188 ALA A O 1
ATOM 1484 N N . LYS A 1 189 ? -8.341 -11.521 9.060 1.00 88.06 189 LYS A N 1
ATOM 1485 C CA . LYS A 1 189 ? -7.629 -12.014 10.252 1.00 88.06 189 LYS A CA 1
ATOM 1486 C C . LYS A 1 189 ? -7.444 -10.926 11.305 1.00 88.06 189 LYS A C 1
ATOM 1488 O O . LYS A 1 189 ? -7.678 -11.212 12.476 1.00 88.06 189 LYS A O 1
ATOM 1493 N N . LEU A 1 190 ? -7.102 -9.699 10.905 1.00 86.44 190 LEU A N 1
ATOM 1494 C CA . LEU A 1 190 ? -7.017 -8.547 11.815 1.00 86.44 190 LEU A CA 1
ATOM 1495 C C . LEU A 1 190 ? -8.372 -8.270 12.481 1.00 86.44 190 LEU A C 1
ATOM 1497 O O . LEU A 1 190 ? -8.485 -8.220 13.705 1.00 86.44 190 LEU A O 1
ATOM 1501 N N . GLN A 1 191 ? -9.449 -8.235 11.699 1.00 82.38 191 GLN A N 1
ATOM 1502 C CA . GLN A 1 191 ? -10.802 -8.157 12.262 1.00 82.38 191 GLN A CA 1
ATOM 1503 C C . GLN A 1 191 ? -11.138 -9.389 13.126 1.00 82.38 191 GLN A C 1
ATOM 1505 O O . GLN A 1 191 ? -11.837 -9.306 14.140 1.00 82.38 191 GLN A O 1
ATOM 1510 N N . GLY A 1 192 ? -10.603 -10.550 12.746 1.00 75.31 192 GLY A N 1
ATOM 1511 C CA . GLY A 1 192 ? -10.635 -11.822 13.459 1.00 75.31 192 GLY A CA 1
ATOM 1512 C C . GLY A 1 192 ? -10.117 -11.728 14.896 1.00 75.31 192 GLY A C 1
ATOM 1513 O O . GLY A 1 192 ? -10.751 -12.274 15.809 1.00 75.31 192 GLY A O 1
ATOM 1514 N N . THR A 1 193 ? -9.015 -11.004 15.096 1.00 80.88 193 THR A N 1
ATOM 1515 C CA . THR A 1 193 ? -8.363 -10.782 16.394 1.00 80.88 193 THR A CA 1
ATOM 1516 C C . THR A 1 193 ? -8.967 -9.624 17.185 1.00 80.88 193 THR A C 1
ATOM 1518 O O . THR A 1 193 ? -8.694 -9.521 18.377 1.00 80.88 193 THR A O 1
ATOM 1521 N N . GLY A 1 194 ? -9.868 -8.841 16.586 1.00 79.62 194 GLY A N 1
ATOM 1522 C CA . GLY A 1 194 ? -10.512 -7.684 17.216 1.00 79.62 194 GLY A CA 1
ATOM 1523 C C . GLY A 1 194 ? -9.871 -6.347 16.843 1.00 79.62 194 GLY A C 1
ATOM 1524 O O . GLY A 1 194 ? -10.269 -5.319 17.381 1.00 79.62 194 GLY A O 1
ATOM 1525 N N . VAL A 1 195 ? -8.916 -6.342 15.911 1.00 84.19 195 VAL A N 1
ATOM 1526 C CA . VAL A 1 195 ? -8.333 -5.116 15.366 1.00 84.19 195 VAL A CA 1
ATOM 1527 C C . VAL A 1 195 ? -9.319 -4.521 14.358 1.00 84.19 195 VAL A C 1
ATOM 1529 O O . VAL A 1 195 ? -9.511 -5.034 13.256 1.00 84.19 195 VAL A O 1
ATOM 1532 N N . GLY A 1 196 ? -9.986 -3.445 14.768 1.00 87.88 196 GLY A N 1
ATOM 1533 C CA . GLY A 1 196 ? -10.876 -2.629 13.943 1.00 87.88 196 GLY A CA 1
ATOM 1534 C C . GLY A 1 196 ? -10.578 -1.148 14.150 1.00 87.88 196 GLY A C 1
ATOM 1535 O O . GLY A 1 196 ? -9.823 -0.803 15.052 1.00 87.88 196 GLY A O 1
ATOM 1536 N N . PHE A 1 197 ? -11.160 -0.280 13.325 1.00 92.88 197 PHE A N 1
ATOM 1537 C CA . PHE A 1 197 ? -10.966 1.165 13.449 1.00 92.88 197 PHE A CA 1
ATOM 1538 C C . PHE A 1 197 ? -11.528 1.656 14.788 1.00 92.88 197 PHE A C 1
ATOM 1540 O O . PHE A 1 197 ? -12.718 1.471 15.064 1.00 92.88 197 PHE A O 1
ATOM 1547 N N . THR A 1 198 ? -10.693 2.296 15.609 1.00 92.38 198 THR A N 1
ATOM 1548 C CA . THR A 1 198 ? -11.163 3.044 16.777 1.00 92.38 198 THR A CA 1
ATOM 1549 C C . THR A 1 198 ? -12.136 4.126 16.329 1.00 92.38 198 THR A C 1
ATOM 1551 O O . THR A 1 198 ? -11.975 4.721 15.264 1.00 92.38 198 THR A O 1
ATOM 1554 N N . GLN A 1 199 ? -13.171 4.350 17.129 1.00 94.19 199 GLN A N 1
ATOM 1555 C CA . GLN A 1 199 ? -14.203 5.343 16.836 1.00 94.19 199 GLN A CA 1
ATOM 1556 C C . GLN A 1 199 ? -13.949 6.676 17.558 1.00 94.19 199 GLN A C 1
ATOM 1558 O O . GLN A 1 199 ? -14.710 7.621 17.379 1.00 94.19 199 GLN A O 1
ATOM 1563 N N . ASN A 1 200 ? -12.866 6.756 18.338 1.00 94.00 200 ASN A N 1
ATOM 1564 C CA . ASN A 1 200 ? -12.420 7.972 19.008 1.00 94.00 200 ASN A CA 1
ATOM 1565 C C . ASN A 1 200 ? -11.302 8.635 18.199 1.00 94.00 200 ASN A C 1
ATOM 1567 O O . ASN A 1 200 ? -10.374 7.956 17.753 1.00 94.00 200 ASN A O 1
ATOM 1571 N N . THR A 1 201 ? -11.377 9.956 18.072 1.00 97.25 201 THR A N 1
ATOM 1572 C CA . THR A 1 201 ? -10.361 10.800 17.434 1.00 97.25 201 THR A CA 1
ATOM 1573 C C . THR A 1 201 ? -9.723 11.736 18.455 1.00 97.25 201 THR A C 1
ATOM 1575 O O . THR A 1 201 ? -10.330 12.043 19.482 1.00 97.25 201 THR A O 1
ATOM 1578 N N . GLY A 1 202 ? -8.491 12.165 18.193 1.00 95.62 202 GLY A N 1
ATOM 1579 C CA . GLY A 1 202 ? -7.774 13.114 19.045 1.00 95.62 202 GLY A CA 1
ATOM 1580 C C . GLY A 1 202 ? -7.951 14.579 18.616 1.00 95.62 202 GLY A C 1
ATOM 1581 O O . GLY A 1 202 ? -8.604 14.851 17.607 1.00 95.62 202 GLY A O 1
ATOM 1582 N N . PRO A 1 203 ? -7.370 15.531 19.370 1.00 97.00 203 PRO A N 1
ATOM 1583 C CA . PRO A 1 203 ? -7.529 16.971 19.137 1.00 97.00 203 PRO A CA 1
ATOM 1584 C C . PRO A 1 203 ? -6.998 17.462 17.783 1.00 97.00 203 PRO A C 1
ATOM 1586 O O . PRO A 1 203 ? -7.449 18.494 17.302 1.00 97.00 203 PRO A O 1
ATOM 1589 N N . ASN A 1 204 ? -6.079 16.727 17.152 1.00 97.00 204 ASN A N 1
ATOM 1590 C CA . ASN A 1 204 ? -5.495 17.096 15.860 1.00 97.00 204 ASN A CA 1
ATOM 1591 C C . ASN A 1 204 ? -6.235 16.462 14.672 1.00 97.00 204 ASN A C 1
ATOM 1593 O O . ASN A 1 204 ? -5.773 16.556 13.536 1.00 97.00 204 ASN A O 1
ATOM 1597 N N . TYR A 1 205 ? -7.334 15.746 14.920 1.00 97.62 205 TYR A N 1
ATOM 1598 C CA . TYR A 1 205 ? -8.083 15.101 13.854 1.00 97.62 205 TYR A CA 1
ATOM 1599 C C . TYR A 1 205 ? -8.815 16.123 12.989 1.00 97.62 205 TYR A C 1
ATOM 1601 O O . TYR A 1 205 ? -9.649 16.888 13.475 1.00 97.62 205 TYR A O 1
ATOM 1609 N N . THR A 1 206 ? -8.570 16.044 11.685 1.00 94.31 206 THR A N 1
ATOM 1610 C CA . THR A 1 206 ? -9.415 16.674 10.668 1.00 94.31 206 THR A CA 1
ATOM 1611 C C . THR A 1 206 ? -9.878 15.616 9.663 1.00 94.31 206 THR A C 1
ATOM 1613 O O . THR A 1 206 ? -9.080 14.727 9.333 1.00 94.31 206 THR A O 1
ATOM 1616 N N . PRO A 1 207 ? -11.155 15.646 9.235 1.00 87.75 207 PRO A N 1
ATOM 1617 C CA . PRO A 1 207 ? -11.726 14.662 8.312 1.00 87.75 207 PRO A CA 1
ATOM 1618 C C . PRO A 1 207 ? -11.086 14.700 6.920 1.00 87.75 207 PRO A C 1
ATOM 1620 O O . PRO A 1 207 ? -10.746 15.801 6.440 1.00 87.75 207 PRO A O 1
#

Secondary structure (DSSP, 8-state):
-------------------------------------TTS---TTPPPEE-TTS-EE-TTT--B---TTSPPPS--HHHHS-SS--HHHHHHHHHHHBHHHH-TTS-B-TTS-BB-TTSPBPPGGGS-BB-TTSPBPPSSEEEEESS-HHHHHHHTGGGS-HHHHHHHHT-GGGEEEEEHHHHHHHHHHHHHHT----S---TT---

Foldseek 3Di:
DDDDDDDDDDDDDDDDDDDDDDDDDDDDDDDPPPPPDPPPQADPDAPWDQDPLRFTAHSHPRHGDDDPPPPDQPDACPVQEDPDEDLLLVLVQLLVFFPQNVDPVFDAPPSSATADPVRHGDDPQNTFGAWPVRDTAHPPKDKAFVVGLLVCQVPPSLAAESVVRHCSVNPSVRMTIHYPVVVVVVVVVCVVVNRGHDSHHDPRYDD

Solvent-accessible surface area (backbone atoms only — not comparable to full-atom values): 12964 Å² total; per-residue (Å²): 133,84,84,90,82,91,86,89,86,89,82,93,78,89,79,92,75,82,90,80,89,81,90,81,86,90,80,87,84,72,81,81,80,77,77,82,67,88,87,79,67,85,55,93,85,43,68,65,41,65,47,101,81,70,45,36,21,35,31,59,76,66,42,83,40,91,54,90,84,56,79,78,74,86,48,45,67,80,76,64,38,74,95,70,73,50,66,49,34,52,7,48,41,34,26,72,32,21,54,51,32,62,35,84,88,34,54,56,51,100,42,36,34,31,25,45,98,85,69,46,75,56,54,76,79,77,51,54,35,31,29,96,82,70,46,77,44,53,72,61,73,38,75,46,50,67,71,40,68,54,55,43,34,59,72,50,48,34,46,30,37,40,68,60,38,43,54,62,71,45,39,53,88,43,46,41,53,37,25,49,69,58,53,54,49,50,54,51,48,40,49,67,76,64,56,60,58,57,84,68,65,44,96,52,46,44,125

Sequence (207 aa):
MARVRKGTKAAKGVVAKVAKSGMGNPAKKVGKRVRLNPKKMSGPGKPDFKDSRGRLRDGQTGKIKHDPNRPKPRYSRNSEYPHGYSDKTHGEMAKKWSKEGRDPAHPKDAHGWPLDASGNKIPRDNLTWYDKRGRKVQPPVTYDHDPAIVEHWNKTGSNTDRATRNTYYDNHQIMEPMNGPTNSSKGAKLQGTGVGFTQNTGPNYTP